Protein AF-A0AAQ0Q7S7-F1 (afdb_monomer_lite)

Sequence (233 aa):
MQNYGHGKFLAIPKSVQMQTEAKIYTFGYGTPIWQFLILHQVIVARRFRRKKISDMTNEERNLIKECWIMVIGTGTFVSYLKSELKNIGFSNIVVENGTDSQKNVTTINIISEYGGNISSRLVYEMFSAPIIYPFDFVSGAGAMVIMPGDDRELLAQTDLRRWAAEYISGYCAFWNMEGCDWLSEALPKIRAGAINESAQRLAAHICARIAANIAVGREVKHFPRFYLCRNLE

Foldseek 3Di:
DDDDDDDDDPDDDDDDDDDDDDQFDDDDDDDDDPPDPPPVRVVVSVVVVPPDLVNDDPVLLVLLQQAAEEEEDDPLLCVLLVVLSVVSRHDRYHYDDLDDPDDDPPRHAEYEYEDLDLSCLVVVVPDQHKYKYKEQLAQAIKIAIAHRPRDPVCNVDRGSNLVVLVLVLVVCVVVVPPPSVVSVVSNVVVVVVHGDSLRSSRSSNVRSVQSSCSSSPHDDDHPVDMGIDGRDD

Structure (mmCIF, N/CA/C/O backbone):
data_AF-A0AAQ0Q7S7-F1
#
_entry.id   AF-A0AAQ0Q7S7-F1
#
loop_
_atom_site.group_PDB
_atom_site.id
_atom_site.type_symbol
_atom_site.label_atom_id
_atom_site.label_alt_id
_atom_site.label_comp_id
_atom_site.label_asym_id
_atom_site.label_entity_id
_atom_site.label_seq_id
_atom_site.pdbx_PDB_ins_code
_atom_site.Cartn_x
_atom_site.Cartn_y
_atom_site.Cartn_z
_atom_site.occupancy
_atom_site.B_iso_or_equiv
_atom_site.auth_seq_id
_atom_site.auth_comp_id
_atom_site.auth_asym_id
_atom_site.auth_atom_id
_atom_site.pdbx_PDB_model_num
ATOM 1 N N . MET A 1 1 ? -23.603 56.300 -26.250 1.00 35.09 1 MET A N 1
ATOM 2 C CA . MET A 1 1 ? -24.520 55.164 -26.028 1.00 35.09 1 MET A CA 1
ATOM 3 C C . MET A 1 1 ? -23.863 54.209 -25.046 1.00 35.09 1 MET A C 1
ATOM 5 O O . MET A 1 1 ? -22.743 53.802 -25.295 1.00 35.09 1 MET A O 1
ATOM 9 N N . GLN A 1 2 ? -24.603 53.909 -23.977 1.00 32.81 2 GLN A N 1
ATOM 10 C CA . GLN A 1 2 ? -24.472 52.813 -23.006 1.00 32.81 2 GLN A CA 1
ATOM 11 C C . GLN A 1 2 ? -23.349 52.813 -21.948 1.00 32.81 2 GLN A C 1
ATOM 13 O O . GLN A 1 2 ? -22.198 53.158 -22.174 1.00 32.81 2 GLN A O 1
ATOM 18 N N . ASN A 1 3 ? -23.835 52.458 -20.757 1.00 26.30 3 ASN A N 1
ATOM 19 C CA . ASN A 1 3 ? -23.332 52.556 -19.391 1.00 26.30 3 ASN A CA 1
ATOM 20 C C . ASN A 1 3 ? -22.727 51.220 -18.910 1.00 26.30 3 ASN A C 1
ATOM 22 O O . ASN A 1 3 ? -22.828 50.214 -19.607 1.00 26.30 3 ASN A O 1
ATOM 26 N N . TYR A 1 4 ? -22.298 51.239 -17.638 1.00 27.05 4 TYR A N 1
ATOM 27 C CA . TYR A 1 4 ? -22.016 50.128 -16.704 1.00 27.05 4 TYR A CA 1
ATOM 28 C C . TYR A 1 4 ? -20.563 49.627 -16.728 1.00 27.05 4 TYR A C 1
ATOM 30 O O . TYR A 1 4 ? -20.029 49.301 -17.774 1.00 27.05 4 TYR A O 1
ATOM 38 N N . GLY A 1 5 ? -19.836 49.501 -15.618 1.00 27.08 5 GLY A N 1
ATOM 39 C CA . GLY A 1 5 ? -20.163 49.601 -14.198 1.00 27.08 5 GLY A CA 1
ATOM 40 C C . GLY A 1 5 ? -19.057 48.893 -13.395 1.00 27.08 5 GLY A C 1
ATOM 41 O O . GLY A 1 5 ? -18.379 48.012 -13.910 1.00 27.08 5 GLY A O 1
ATOM 42 N N . HIS A 1 6 ? -18.864 49.334 -12.154 1.00 30.14 6 HIS A N 1
ATOM 43 C CA . HIS A 1 6 ? -17.917 48.872 -11.131 1.00 30.14 6 HIS A CA 1
ATOM 44 C C . HIS A 1 6 ? -17.507 47.385 -11.095 1.00 30.14 6 HIS A C 1
ATOM 46 O O . HIS A 1 6 ? -18.340 46.494 -11.213 1.00 30.14 6 HIS A O 1
ATOM 52 N N . GLY A 1 7 ? -16.268 47.139 -10.643 1.00 26.41 7 GLY A N 1
ATOM 53 C CA . GLY A 1 7 ? -15.946 45.929 -9.878 1.00 26.41 7 GLY A CA 1
ATOM 54 C C . GLY A 1 7 ? -14.452 45.699 -9.651 1.00 26.41 7 GLY A C 1
ATOM 55 O O . GLY A 1 7 ? -13.740 45.297 -10.562 1.00 26.41 7 GLY A O 1
ATOM 56 N N . LYS A 1 8 ? -13.970 45.911 -8.418 1.00 37.16 8 LYS A N 1
ATOM 57 C CA . LYS A 1 8 ? -12.654 45.438 -7.954 1.00 37.16 8 LYS A CA 1
ATOM 58 C C . LYS A 1 8 ? -12.558 43.917 -8.149 1.00 37.16 8 LYS A C 1
ATOM 60 O O . LYS A 1 8 ? -13.358 43.196 -7.564 1.00 37.16 8 LYS A O 1
ATOM 65 N N . PHE A 1 9 ? -11.546 43.435 -8.870 1.00 24.59 9 PHE A N 1
ATOM 66 C CA . PHE A 1 9 ? -11.159 42.021 -8.876 1.00 24.59 9 PHE A CA 1
ATOM 67 C C . PHE A 1 9 ? -9.779 41.860 -8.231 1.00 24.59 9 PHE A C 1
ATOM 69 O O . PHE A 1 9 ? -8.741 41.987 -8.871 1.00 24.59 9 PHE A O 1
ATOM 76 N N . LEU A 1 10 ? -9.784 41.572 -6.928 1.00 31.14 10 LEU A N 1
ATOM 77 C CA . LEU A 1 10 ? -8.737 40.774 -6.298 1.00 31.14 10 LEU A CA 1
ATOM 78 C C . LEU A 1 10 ? -9.076 39.314 -6.613 1.00 31.14 10 LEU A C 1
ATOM 80 O O . LEU A 1 10 ? -10.007 38.760 -6.032 1.00 31.14 10 LEU A O 1
ATOM 84 N N . ALA A 1 11 ? -8.349 38.704 -7.546 1.00 27.31 11 ALA A N 1
ATOM 85 C CA . ALA A 1 11 ? -8.401 37.266 -7.781 1.00 27.31 11 ALA A CA 1
ATOM 86 C C . ALA A 1 11 ? -7.023 36.665 -7.506 1.00 27.31 11 ALA A C 1
ATOM 88 O O . ALA A 1 11 ? -6.109 36.727 -8.323 1.00 27.31 11 ALA A O 1
ATOM 89 N N . ILE A 1 12 ? -6.906 36.079 -6.318 1.00 28.69 12 ILE A N 1
ATOM 90 C CA . ILE A 1 12 ? -5.894 35.080 -5.985 1.00 28.69 12 ILE A CA 1
ATOM 91 C C . ILE A 1 12 ? -6.143 33.880 -6.918 1.00 28.69 12 ILE A C 1
ATOM 93 O O . ILE A 1 12 ? -7.281 33.396 -6.962 1.00 28.69 12 ILE A O 1
ATOM 97 N N . PRO A 1 13 ? -5.146 33.388 -7.672 1.00 24.66 13 PRO A N 1
ATOM 98 C CA . PRO A 1 13 ? -5.348 32.251 -8.558 1.00 24.66 13 PRO A CA 1
ATOM 99 C C . PRO A 1 13 ? -5.650 30.998 -7.728 1.00 24.66 13 PRO A C 1
ATOM 101 O O . PRO A 1 13 ? -4.844 30.561 -6.907 1.00 24.66 13 PRO A O 1
ATOM 104 N N . LYS A 1 14 ? -6.840 30.420 -7.935 1.00 29.52 14 LYS A N 1
ATOM 105 C CA . LYS A 1 14 ? -7.181 29.095 -7.416 1.00 29.52 14 LYS A CA 1
ATOM 106 C C . LYS A 1 14 ? -6.409 28.047 -8.212 1.00 29.52 14 LYS A C 1
ATOM 108 O O . LYS A 1 14 ? -6.585 27.895 -9.416 1.00 29.52 14 LYS A O 1
ATOM 113 N N . SER A 1 15 ? -5.553 27.364 -7.473 1.00 25.86 15 SER A N 1
ATOM 114 C CA . SER A 1 15 ? -4.794 26.167 -7.790 1.00 25.86 15 SER A CA 1
ATOM 115 C C . SER A 1 15 ? -5.521 25.152 -8.684 1.00 25.86 15 SER A C 1
ATOM 117 O O . SER A 1 15 ? -6.606 24.667 -8.368 1.00 25.86 15 SER A O 1
ATOM 119 N N . VAL A 1 16 ? -4.836 24.829 -9.782 1.00 27.28 16 VAL A N 1
ATOM 120 C CA . VAL A 1 16 ? -4.760 23.556 -10.518 1.00 27.28 16 VAL A CA 1
ATOM 121 C C . VAL A 1 16 ? -5.733 22.469 -10.038 1.00 27.28 16 VAL A C 1
ATOM 123 O O . VAL A 1 16 ? -5.468 21.711 -9.105 1.00 27.28 16 VAL A O 1
ATOM 126 N N . GLN A 1 17 ? -6.855 22.348 -10.749 1.00 24.14 17 GLN A N 1
ATOM 127 C CA . GLN A 1 17 ? -7.599 21.097 -10.853 1.00 24.14 17 GLN A CA 1
ATOM 128 C C . GLN A 1 17 ? -6.723 20.080 -11.598 1.00 24.14 17 GLN A C 1
ATOM 130 O O . GLN A 1 17 ? -6.584 20.153 -12.814 1.00 24.14 17 GLN A O 1
ATOM 135 N N . MET A 1 18 ? -6.141 19.120 -10.879 1.00 24.11 18 MET A N 1
ATOM 136 C CA . MET A 1 18 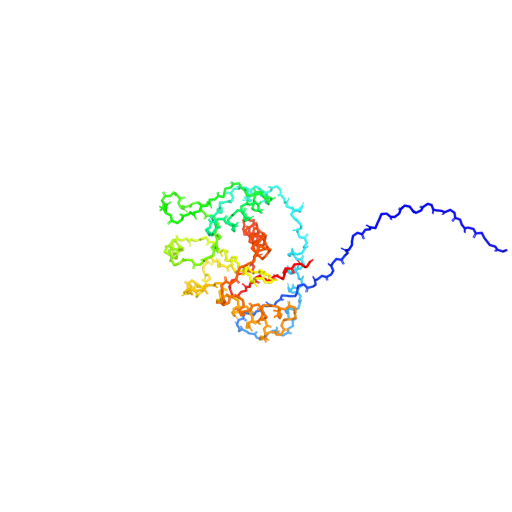? -5.524 17.946 -11.499 1.00 24.11 18 MET A CA 1
ATOM 137 C C . MET A 1 18 ? -6.603 16.897 -11.787 1.00 24.11 18 MET A C 1
ATOM 139 O O . MET A 1 18 ? -7.109 16.224 -10.885 1.00 24.11 18 MET A O 1
ATOM 143 N N . GLN A 1 19 ? -6.968 16.777 -13.062 1.00 26.05 19 GLN A N 1
ATOM 144 C CA . GLN A 1 19 ? -7.654 15.611 -13.603 1.00 26.05 19 GLN A CA 1
ATOM 145 C C . GLN A 1 19 ? -6.625 14.496 -13.816 1.00 26.05 19 GLN A C 1
ATOM 147 O O . GLN A 1 19 ? -5.834 14.550 -14.748 1.00 26.05 19 GLN A O 1
ATOM 152 N N . THR A 1 20 ? -6.659 13.456 -12.987 1.00 28.09 20 THR A N 1
ATOM 153 C CA . THR A 1 20 ? -6.119 12.142 -13.358 1.00 28.09 20 THR A CA 1
ATOM 154 C C . THR A 1 20 ? -7.176 11.079 -13.065 1.00 28.09 20 THR A C 1
ATOM 156 O O . THR A 1 20 ? -7.581 10.817 -11.926 1.00 28.09 20 THR A O 1
ATOM 159 N N . GLU A 1 21 ? -7.736 10.514 -14.130 1.00 22.92 21 GLU A N 1
ATOM 160 C CA . GLU A 1 21 ? -8.655 9.380 -14.083 1.00 22.92 21 GLU A CA 1
ATOM 161 C C . GLU A 1 21 ? -7.857 8.093 -13.856 1.00 22.92 21 GLU A C 1
ATOM 163 O O . GLU A 1 21 ? -7.277 7.539 -14.778 1.00 22.92 21 GLU A O 1
ATOM 168 N N . ALA A 1 22 ? -7.823 7.596 -12.619 1.00 27.47 22 ALA A N 1
ATOM 169 C CA . ALA A 1 22 ? -7.390 6.229 -12.352 1.00 27.47 22 ALA A CA 1
ATOM 170 C C . ALA A 1 22 ? -8.580 5.288 -12.606 1.00 27.47 22 ALA A C 1
ATOM 172 O O . ALA A 1 22 ? -9.526 5.263 -11.810 1.00 27.47 22 ALA A O 1
ATOM 173 N N . LYS A 1 23 ? -8.553 4.553 -13.725 1.00 28.50 23 LYS A N 1
ATOM 174 C CA . LYS A 1 23 ? -9.495 3.463 -14.040 1.00 28.50 23 LYS A CA 1
ATOM 175 C C . LYS A 1 23 ? -8.983 2.149 -13.432 1.00 28.50 23 LYS A C 1
ATOM 177 O O . LYS A 1 23 ? -7.781 1.921 -13.351 1.00 28.50 23 LYS A O 1
ATOM 182 N N . ILE A 1 24 ? -9.895 1.313 -12.937 1.00 32.31 24 ILE A N 1
ATOM 183 C CA . ILE A 1 24 ? -9.610 0.056 -12.225 1.00 32.31 24 ILE A CA 1
ATOM 184 C C . ILE A 1 24 ? -10.456 -1.054 -12.868 1.00 32.31 24 ILE A C 1
ATOM 186 O O . ILE A 1 24 ? -11.634 -0.822 -13.130 1.00 32.31 24 ILE A O 1
ATOM 190 N N . TYR A 1 25 ? -9.873 -2.242 -13.077 1.00 35.62 25 TYR A N 1
ATOM 191 C CA . TYR A 1 25 ? -10.519 -3.428 -13.662 1.00 35.62 25 TYR A CA 1
ATOM 192 C C . TYR A 1 25 ? -10.454 -4.632 -12.698 1.00 35.62 25 TYR A C 1
ATOM 194 O O . TYR A 1 25 ? -9.549 -4.722 -11.867 1.00 35.62 25 TYR A O 1
ATOM 202 N N . THR A 1 26 ? -11.430 -5.546 -12.772 1.00 30.44 26 THR A N 1
ATOM 203 C CA . THR A 1 26 ? -11.506 -6.790 -11.974 1.00 30.44 26 THR A CA 1
ATOM 204 C C . THR A 1 26 ? -11.954 -7.961 -12.848 1.00 30.44 26 THR A C 1
ATOM 206 O O . THR A 1 26 ? -12.852 -7.764 -13.664 1.00 30.44 26 THR A O 1
ATOM 209 N N . PHE A 1 27 ? -11.460 -9.181 -12.600 1.00 32.44 27 PHE A N 1
ATOM 210 C CA . PHE A 1 27 ? -12.122 -10.409 -13.060 1.00 32.44 27 PHE A CA 1
ATOM 211 C C . PHE A 1 27 ? -12.206 -11.450 -11.938 1.00 32.44 27 PHE A C 1
ATOM 213 O O . PHE A 1 27 ? -11.254 -11.627 -11.180 1.00 32.44 27 PHE A O 1
ATOM 220 N N . GLY A 1 28 ? -13.362 -12.110 -11.850 1.00 27.38 28 GLY A N 1
ATOM 221 C CA . GLY A 1 28 ? -13.574 -13.380 -11.164 1.00 27.38 28 GLY A CA 1
ATOM 222 C C . GLY A 1 28 ? -13.933 -14.417 -12.225 1.00 27.38 28 GLY A C 1
ATOM 223 O O . GLY A 1 28 ? -14.731 -14.135 -13.117 1.00 27.38 28 GLY A O 1
ATOM 224 N N . TYR A 1 29 ? -13.291 -15.581 -12.174 1.00 28.56 29 TYR A N 1
ATOM 225 C CA . TYR A 1 29 ? -13.533 -16.671 -13.113 1.00 28.56 29 TYR A CA 1
ATOM 226 C C . TYR A 1 29 ? -14.974 -17.201 -12.999 1.00 28.56 29 TYR A C 1
ATOM 228 O O . TYR A 1 29 ? -15.418 -17.559 -11.914 1.00 28.56 29 TYR A O 1
ATOM 236 N N . GLY A 1 30 ? -15.657 -17.306 -14.147 1.00 31.83 30 GLY A N 1
ATOM 237 C CA . GLY A 1 30 ? -16.790 -18.215 -14.366 1.00 31.83 30 GLY A CA 1
ATOM 238 C C . GLY A 1 30 ? -18.202 -17.667 -14.121 1.00 31.83 30 GLY A C 1
ATOM 239 O O . GLY A 1 30 ? -18.774 -17.923 -13.071 1.00 31.83 30 GLY A O 1
ATOM 240 N N . THR A 1 31 ? -18.791 -16.981 -15.113 1.00 28.39 31 THR A N 1
ATOM 241 C CA . THR A 1 31 ? -20.176 -17.127 -15.658 1.00 28.39 31 THR A CA 1
ATOM 242 C C . THR A 1 31 ? -20.575 -15.883 -16.482 1.00 28.39 31 THR A C 1
ATOM 244 O O . THR A 1 31 ? -20.078 -14.788 -16.217 1.00 28.39 31 THR A O 1
ATOM 247 N N . PRO A 1 32 ? -21.418 -16.009 -17.531 1.00 40.62 32 PRO A N 1
ATOM 248 C CA . PRO A 1 32 ? -21.593 -14.957 -18.528 1.00 40.62 32 PRO A CA 1
ATOM 249 C C . PRO A 1 32 ? -22.719 -14.001 -18.121 1.00 40.62 32 PRO A C 1
ATOM 251 O O . PRO A 1 32 ? -23.891 -14.337 -18.249 1.00 40.62 32 PRO A O 1
ATOM 254 N N . ILE A 1 33 ? -22.396 -12.787 -17.669 1.00 34.75 33 ILE A N 1
ATOM 255 C CA . ILE A 1 33 ? -23.396 -11.713 -17.526 1.00 34.75 33 ILE A CA 1
ATOM 256 C C . ILE A 1 33 ? -22.798 -10.401 -18.041 1.00 34.75 33 ILE A C 1
ATOM 258 O O . ILE A 1 33 ? -22.160 -9.637 -17.322 1.00 34.75 33 ILE A O 1
ATOM 262 N N . TRP A 1 34 ? -23.019 -10.144 -19.329 1.00 30.31 34 TRP A N 1
ATOM 263 C CA . TRP A 1 34 ? -22.429 -9.039 -20.091 1.00 30.31 34 TRP A CA 1
ATOM 264 C C . TRP A 1 34 ? -23.070 -7.654 -19.870 1.00 30.31 34 TRP A C 1
ATOM 266 O O . TRP A 1 34 ? -22.777 -6.734 -20.623 1.00 30.31 34 TRP A O 1
ATOM 276 N N . GLN A 1 35 ? -23.916 -7.440 -18.853 1.00 32.53 35 GLN A N 1
ATOM 277 C CA . GLN A 1 35 ? -24.596 -6.137 -18.688 1.00 32.53 35 GLN A CA 1
ATOM 278 C C . GLN A 1 35 ? -24.604 -5.524 -17.276 1.00 32.53 35 GLN A C 1
ATOM 280 O O . GLN A 1 35 ? -25.111 -4.419 -17.117 1.00 32.53 35 GLN A O 1
ATOM 285 N N . PHE A 1 36 ? -23.970 -6.131 -16.263 1.00 30.08 36 PHE A N 1
ATOM 286 C CA . PHE A 1 36 ? -23.961 -5.565 -14.895 1.00 30.08 36 PHE A CA 1
ATOM 287 C C . PHE A 1 36 ? -22.624 -4.953 -14.423 1.00 30.08 36 PHE A C 1
ATOM 289 O O . PHE A 1 36 ? -22.581 -4.310 -13.374 1.00 30.08 36 PHE A O 1
ATOM 296 N N . LEU A 1 37 ? -21.530 -5.074 -15.188 1.00 30.55 37 LEU A N 1
ATOM 297 C CA . LEU A 1 37 ? -20.187 -4.697 -14.706 1.00 30.55 37 LEU A CA 1
ATOM 298 C C . LEU A 1 37 ? -19.849 -3.195 -14.734 1.00 30.55 37 LEU A C 1
ATOM 300 O O . LEU A 1 37 ? -18.930 -2.773 -14.032 1.00 30.55 37 LEU A O 1
ATOM 304 N N . ILE A 1 38 ? -20.568 -2.368 -15.497 1.00 32.19 38 ILE A N 1
ATOM 305 C CA . ILE A 1 38 ? -20.194 -0.949 -15.659 1.00 32.19 38 ILE A CA 1
ATOM 306 C C . ILE A 1 38 ? -20.624 -0.104 -14.443 1.00 32.19 38 ILE A C 1
ATOM 308 O O . ILE A 1 38 ? -19.957 0.871 -14.095 1.00 32.19 38 ILE A O 1
ATOM 312 N N . LEU A 1 39 ? -21.683 -0.497 -13.724 1.00 26.47 39 LEU A N 1
ATOM 313 C CA . LEU A 1 39 ? -22.233 0.324 -12.638 1.00 26.47 39 LEU A CA 1
ATOM 314 C C . LEU A 1 39 ? -21.493 0.147 -11.296 1.00 26.47 39 LEU A C 1
ATOM 316 O O . LEU A 1 39 ? -21.332 1.118 -10.557 1.00 26.47 39 LEU A O 1
ATOM 320 N N . HIS A 1 40 ? -20.973 -1.049 -10.988 1.00 32.78 40 HIS A N 1
ATOM 321 C CA . HIS A 1 40 ? -20.303 -1.316 -9.703 1.00 32.78 40 HIS A CA 1
ATOM 322 C C . HIS A 1 40 ? -18.884 -0.706 -9.623 1.00 32.78 40 HIS A C 1
ATOM 324 O O . HIS A 1 40 ? -18.466 -0.217 -8.571 1.00 32.78 40 HIS A O 1
ATOM 330 N N . GLN A 1 41 ? -18.162 -0.644 -10.750 1.00 30.59 41 GLN A N 1
ATOM 331 C CA . GLN A 1 41 ? -16.786 -0.119 -10.835 1.00 30.59 41 GLN A CA 1
ATOM 332 C C . GLN A 1 41 ? -16.713 1.397 -10.581 1.00 30.59 41 GLN A C 1
ATOM 334 O O . GLN A 1 41 ? -15.831 1.890 -9.873 1.00 30.59 41 GLN A O 1
ATOM 339 N N . VAL A 1 42 ? -17.691 2.150 -11.098 1.00 32.34 42 VAL A N 1
ATOM 340 C CA . VAL A 1 42 ? -17.778 3.605 -10.901 1.00 32.34 42 VAL A CA 1
ATOM 341 C C . VAL A 1 42 ? -18.085 3.949 -9.439 1.00 32.34 42 VAL A C 1
ATOM 343 O O . VAL A 1 42 ? -17.611 4.968 -8.939 1.00 32.34 42 VAL A O 1
ATOM 346 N N . ILE A 1 43 ? -18.824 3.100 -8.716 1.00 34.44 43 ILE A N 1
ATOM 347 C CA . ILE A 1 43 ? -19.168 3.326 -7.304 1.00 34.44 43 ILE A CA 1
ATOM 348 C C . ILE A 1 43 ? -17.950 3.104 -6.393 1.00 34.44 43 ILE A C 1
ATOM 350 O O . ILE A 1 43 ? -17.700 3.934 -5.516 1.00 34.44 43 ILE A O 1
ATOM 354 N N . VAL A 1 44 ? -17.144 2.060 -6.623 1.00 34.56 44 VAL A N 1
ATOM 355 C CA . VAL A 1 44 ? -15.950 1.757 -5.803 1.00 34.56 44 VAL A CA 1
ATOM 356 C C . VAL A 1 44 ? -14.825 2.774 -6.037 1.00 34.56 44 VAL A C 1
ATOM 358 O O . VAL A 1 44 ? -14.262 3.304 -5.076 1.00 34.56 44 VAL A O 1
ATOM 361 N N . ALA A 1 45 ? -14.553 3.148 -7.293 1.00 29.70 45 ALA A N 1
ATOM 362 C CA . ALA A 1 45 ? -13.575 4.194 -7.609 1.00 29.70 45 ALA A CA 1
ATOM 363 C C . ALA A 1 45 ? -14.012 5.577 -7.084 1.00 29.70 45 ALA A C 1
ATOM 365 O O . ALA A 1 45 ? -13.193 6.336 -6.558 1.00 29.70 45 ALA A O 1
ATOM 366 N N . ARG A 1 46 ? -15.317 5.895 -7.129 1.00 28.09 46 ARG A N 1
ATOM 367 C CA . ARG A 1 46 ? -15.865 7.096 -6.475 1.00 28.09 46 ARG A CA 1
ATOM 368 C C . ARG A 1 46 ? -15.774 7.024 -4.949 1.00 28.09 46 ARG A C 1
ATOM 370 O O . ARG A 1 46 ? -15.569 8.067 -4.336 1.00 28.09 46 ARG A O 1
ATOM 377 N N . ARG A 1 47 ? -15.858 5.839 -4.331 1.00 31.98 47 ARG A N 1
ATOM 378 C CA . ARG A 1 47 ? -15.679 5.642 -2.877 1.00 31.98 47 ARG A CA 1
ATOM 379 C C . ARG A 1 47 ? -14.237 5.879 -2.425 1.00 31.98 47 ARG A C 1
ATOM 381 O O . ARG A 1 47 ? -14.041 6.597 -1.448 1.00 31.98 47 ARG A O 1
ATOM 388 N N . PHE A 1 48 ? -13.242 5.386 -3.171 1.00 38.03 48 PHE A N 1
ATOM 389 C CA . PHE A 1 48 ? -11.819 5.645 -2.883 1.00 38.03 48 PHE A CA 1
ATOM 390 C C . PHE A 1 48 ? -11.459 7.136 -3.029 1.00 38.03 48 PHE A C 1
ATOM 392 O O . PHE A 1 48 ? -10.585 7.649 -2.328 1.00 38.03 48 PHE A O 1
ATOM 399 N N . ARG A 1 49 ? -12.175 7.847 -3.915 1.00 37.59 49 ARG A N 1
ATOM 400 C CA . ARG A 1 49 ? -11.974 9.273 -4.208 1.00 37.59 49 ARG A CA 1
ATOM 401 C C . ARG A 1 49 ? -12.802 10.229 -3.326 1.00 37.59 49 ARG A C 1
ATOM 403 O O . ARG A 1 49 ? -12.447 11.400 -3.262 1.00 37.59 49 ARG A O 1
ATOM 410 N N . ARG A 1 50 ? -13.874 9.786 -2.644 1.00 35.81 50 ARG A N 1
ATOM 411 C CA . ARG A 1 50 ? -14.780 10.697 -1.900 1.00 35.81 50 ARG A CA 1
ATOM 412 C C . ARG A 1 50 ? -14.602 10.777 -0.395 1.00 35.81 50 ARG A C 1
ATOM 414 O O . ARG A 1 50 ? -14.862 11.851 0.127 1.00 35.81 50 ARG A O 1
ATOM 421 N N . LYS A 1 51 ? -14.145 9.740 0.309 1.00 41.94 51 LYS A N 1
ATOM 422 C CA . LYS A 1 51 ? -13.959 9.874 1.762 1.00 41.94 51 LYS A CA 1
ATOM 423 C C . LYS A 1 51 ? -12.552 10.404 2.037 1.00 41.94 51 LYS A C 1
ATOM 425 O O . LYS A 1 51 ? -11.610 9.654 2.291 1.00 41.94 51 LYS A O 1
ATOM 430 N N . LYS A 1 52 ? -12.398 11.724 1.884 1.00 47.16 52 LYS A N 1
ATOM 431 C CA . LYS A 1 52 ? -11.243 12.470 2.400 1.00 47.16 52 LYS A CA 1
ATOM 432 C C . LYS A 1 52 ? -11.108 12.096 3.882 1.00 47.16 52 LYS A C 1
ATOM 434 O O . LYS A 1 52 ? -12.113 11.865 4.544 1.00 47.16 52 LYS A O 1
ATOM 439 N N . ILE A 1 53 ? -9.891 12.024 4.416 1.00 49.69 53 ILE A N 1
ATOM 440 C CA . ILE A 1 53 ? -9.634 11.751 5.850 1.00 49.69 53 ILE A CA 1
ATOM 441 C C . ILE A 1 53 ? -10.502 12.659 6.764 1.00 49.69 53 ILE A C 1
ATOM 443 O O . ILE A 1 53 ? -10.857 12.266 7.871 1.00 49.69 53 ILE A O 1
ATOM 447 N N . SER A 1 54 ? -10.945 13.823 6.263 1.00 49.72 54 SER A N 1
ATOM 448 C CA . SER A 1 54 ? -11.904 14.732 6.910 1.00 49.72 54 SER A CA 1
ATOM 449 C C . SER A 1 54 ? -13.306 14.167 7.178 1.00 49.72 54 SER A C 1
ATOM 451 O O . SER A 1 54 ? -13.994 14.710 8.033 1.00 49.72 54 SER A O 1
ATOM 453 N N . ASP A 1 55 ? -13.722 13.096 6.504 1.00 63.81 55 ASP A N 1
ATOM 454 C CA . ASP A 1 55 ? -15.068 12.515 6.621 1.00 63.81 55 ASP A CA 1
ATOM 455 C C . ASP A 1 55 ? -15.102 11.315 7.589 1.00 63.81 55 ASP A C 1
ATOM 457 O O . ASP A 1 55 ? -16.083 10.569 7.622 1.00 63.81 55 ASP A O 1
ATOM 461 N N . MET A 1 56 ? -14.022 11.075 8.345 1.00 74.00 56 MET A N 1
ATOM 462 C CA . MET A 1 56 ? -13.988 10.004 9.345 1.00 74.00 56 MET A CA 1
ATOM 463 C C . MET A 1 56 ? -14.856 10.329 10.556 1.00 74.00 56 MET A C 1
ATOM 465 O O . MET A 1 56 ? -14.673 11.384 11.177 1.00 74.00 56 MET A O 1
ATOM 469 N N . THR A 1 57 ? -15.733 9.390 10.916 1.00 85.81 57 THR A N 1
ATOM 470 C CA . THR A 1 57 ? -16.534 9.476 12.144 1.00 85.81 57 THR A CA 1
ATOM 471 C C . THR A 1 57 ? -15.654 9.290 13.382 1.00 85.81 57 THR A C 1
ATOM 473 O O . THR A 1 57 ? -14.505 8.847 13.289 1.00 85.81 57 THR A O 1
ATOM 476 N N . ASN A 1 58 ? -16.167 9.644 14.561 1.00 89.88 58 ASN A N 1
ATOM 477 C CA . ASN A 1 58 ? -15.427 9.440 15.808 1.00 89.88 58 ASN A CA 1
ATOM 478 C C . ASN A 1 58 ? -15.200 7.948 16.089 1.00 89.88 58 ASN A C 1
ATOM 480 O O . ASN A 1 58 ? -14.128 7.588 16.569 1.00 89.88 58 ASN A O 1
ATOM 484 N N . GLU A 1 59 ? -16.153 7.086 15.723 1.00 91.62 59 GLU A N 1
ATOM 485 C CA . GLU A 1 59 ? -15.995 5.632 15.815 1.00 91.62 59 GLU A CA 1
ATOM 486 C C . GLU A 1 59 ? -14.852 5.148 14.915 1.00 91.62 59 GLU A C 1
ATOM 488 O O . GLU A 1 59 ? -13.960 4.450 15.386 1.00 91.62 59 GLU A O 1
ATOM 493 N N . GLU A 1 60 ? -14.810 5.584 13.648 1.00 91.44 60 GLU A N 1
ATOM 494 C CA . GLU A 1 60 ? -13.727 5.232 12.716 1.00 91.44 60 GLU A CA 1
ATOM 495 C C . GLU A 1 60 ? -12.351 5.685 13.243 1.00 91.44 60 GLU A C 1
ATOM 497 O O . GLU A 1 60 ? -11.370 4.949 13.144 1.00 91.44 60 GLU A O 1
ATOM 502 N N . ARG A 1 61 ? -12.269 6.873 13.857 1.00 91.19 61 ARG A N 1
ATOM 503 C CA . ARG A 1 61 ? -11.024 7.366 14.476 1.00 91.19 61 ARG A CA 1
ATOM 504 C C . ARG A 1 61 ? -10.604 6.537 15.688 1.00 91.19 61 ARG A C 1
ATOM 506 O O . ARG A 1 61 ? -9.407 6.344 15.885 1.00 91.19 61 ARG A O 1
ATOM 513 N N . ASN A 1 62 ? -11.554 6.076 16.498 1.00 94.62 62 ASN A N 1
ATOM 514 C CA . ASN A 1 62 ? -11.257 5.225 17.649 1.00 94.62 62 ASN A CA 1
ATOM 515 C C . ASN A 1 62 ? -10.767 3.844 17.200 1.00 94.62 62 ASN A C 1
ATOM 517 O O . ASN A 1 62 ? -9.725 3.407 17.678 1.00 94.62 62 ASN A O 1
ATOM 521 N N . LEU A 1 63 ? -11.414 3.235 16.198 1.00 95.31 63 LEU A N 1
ATOM 522 C CA . LEU A 1 63 ? -10.963 1.968 15.608 1.00 95.31 63 LEU A CA 1
ATOM 523 C C . LEU A 1 63 ? -9.522 2.061 15.082 1.00 95.31 63 LEU A C 1
ATOM 525 O O . LEU A 1 63 ? -8.706 1.184 15.348 1.00 95.31 63 LEU A O 1
ATOM 529 N N . ILE A 1 64 ? -9.170 3.153 14.394 1.00 94.25 64 ILE A N 1
ATOM 530 C CA . ILE A 1 64 ? -7.795 3.385 13.915 1.00 94.25 64 ILE A CA 1
ATOM 531 C C . ILE A 1 64 ? -6.798 3.521 15.074 1.00 94.25 64 ILE A C 1
ATOM 533 O O . ILE A 1 64 ? -5.681 3.014 14.985 1.00 94.25 64 ILE A O 1
ATOM 537 N N . LYS A 1 65 ? -7.173 4.211 16.158 1.00 94.38 65 LYS A N 1
ATOM 538 C CA . LYS A 1 65 ? -6.301 4.376 17.331 1.00 94.38 65 LYS A CA 1
ATOM 539 C C . LYS A 1 65 ? -6.039 3.054 18.044 1.00 94.38 65 LYS A C 1
ATOM 541 O O . LYS A 1 65 ? -4.909 2.829 18.473 1.00 94.38 65 LYS A O 1
ATOM 546 N N . GLU A 1 66 ? -7.067 2.220 18.174 1.00 94.88 66 GLU A N 1
ATOM 547 C CA . GLU A 1 66 ? -7.004 0.921 18.849 1.00 94.88 66 GLU A CA 1
ATOM 548 C C . GLU A 1 66 ? -6.304 -0.146 17.999 1.00 94.88 66 GLU A C 1
ATOM 550 O O . GLU A 1 66 ? -5.668 -1.041 18.555 1.00 94.88 66 GLU A O 1
ATOM 555 N N . CYS A 1 67 ? -6.348 -0.018 16.669 1.00 93.88 67 CYS A N 1
ATOM 556 C CA . CYS A 1 67 ? -5.738 -0.953 15.731 1.00 93.88 67 CYS A CA 1
ATOM 557 C C . CYS A 1 67 ? -4.211 -1.039 15.890 1.00 93.88 67 CYS A C 1
ATOM 559 O O . CYS A 1 67 ? -3.483 -0.060 15.704 1.00 93.88 67 CYS A O 1
ATOM 561 N N . TRP A 1 68 ? -3.724 -2.251 16.152 1.00 93.56 68 TRP A N 1
ATOM 562 C CA . TRP A 1 68 ? -2.310 -2.597 16.200 1.00 93.56 68 TRP A CA 1
ATOM 563 C C . TRP A 1 68 ? -1.797 -2.939 14.810 1.00 93.56 68 TRP A C 1
ATOM 565 O O . TRP A 1 68 ? -2.257 -3.894 14.179 1.00 93.56 68 TRP A O 1
ATOM 575 N N . ILE A 1 69 ? -0.813 -2.174 14.349 1.00 92.75 69 ILE A N 1
ATOM 576 C CA . ILE A 1 69 ? -0.126 -2.430 13.088 1.00 92.75 69 ILE A CA 1
ATOM 577 C C . ILE A 1 69 ? 1.332 -2.792 13.342 1.00 92.75 69 ILE A C 1
ATOM 579 O O . ILE A 1 69 ? 2.060 -2.059 14.015 1.00 92.75 69 ILE A O 1
ATOM 583 N N . MET A 1 70 ? 1.754 -3.919 12.777 1.00 91.31 70 MET A N 1
ATOM 584 C CA . MET A 1 70 ? 3.149 -4.332 12.735 1.00 91.31 70 MET A CA 1
ATOM 585 C C . MET A 1 70 ? 3.777 -3.880 11.420 1.00 91.31 70 MET A C 1
ATOM 587 O O . MET A 1 70 ? 3.226 -4.110 10.346 1.00 91.31 70 MET A O 1
ATOM 591 N N . VAL A 1 71 ? 4.927 -3.222 11.507 1.00 90.88 71 VAL A N 1
ATOM 592 C CA . VAL A 1 71 ? 5.686 -2.737 10.359 1.00 90.88 71 VAL A CA 1
ATOM 593 C C . VAL A 1 71 ? 7.033 -3.445 10.323 1.00 90.88 71 VAL A C 1
ATOM 595 O O . VAL A 1 71 ? 7.842 -3.301 11.240 1.00 90.88 71 VAL A O 1
ATOM 598 N N . ILE A 1 72 ? 7.267 -4.173 9.236 1.00 86.81 72 ILE A N 1
ATOM 599 C CA . ILE A 1 72 ? 8.500 -4.900 8.947 1.00 86.81 72 ILE A CA 1
ATOM 600 C C . ILE A 1 72 ? 9.128 -4.288 7.697 1.00 86.81 72 ILE A C 1
ATOM 602 O O . ILE A 1 72 ? 8.459 -4.119 6.677 1.00 86.81 72 ILE A O 1
ATOM 606 N N . GLY A 1 73 ? 10.414 -3.948 7.764 1.00 84.31 73 GLY A N 1
ATOM 607 C CA . GLY A 1 73 ? 11.169 -3.522 6.590 1.00 84.31 73 GLY A CA 1
ATOM 608 C C . GLY A 1 73 ? 12.412 -2.702 6.900 1.00 84.31 73 GLY A C 1
ATOM 609 O O . GLY A 1 73 ? 12.938 -2.726 8.009 1.00 84.31 73 GLY A O 1
ATOM 610 N N . THR A 1 74 ? 12.906 -1.973 5.899 1.00 83.75 74 THR A N 1
ATOM 611 C CA . THR A 1 74 ? 14.118 -1.152 6.029 1.00 83.75 74 THR A CA 1
ATOM 612 C C . THR A 1 74 ? 13.858 0.119 6.842 1.00 83.75 74 THR A C 1
ATOM 614 O O . THR A 1 74 ? 12.772 0.698 6.781 1.00 83.75 74 THR A O 1
ATOM 617 N N . GLY A 1 75 ? 14.874 0.609 7.564 1.00 82.50 75 GLY A N 1
ATOM 618 C CA . GLY A 1 75 ? 14.735 1.778 8.447 1.00 82.50 75 GLY A CA 1
ATOM 619 C C . GLY A 1 75 ? 14.166 3.027 7.756 1.00 82.50 75 GLY A C 1
ATOM 620 O O . GLY A 1 75 ? 13.320 3.715 8.328 1.00 82.50 75 GLY A O 1
ATOM 621 N N . THR A 1 76 ? 14.561 3.285 6.505 1.00 89.56 76 THR A N 1
ATOM 622 C CA . THR A 1 76 ? 14.065 4.427 5.721 1.00 89.56 76 THR A CA 1
ATOM 623 C C . THR A 1 76 ? 12.571 4.302 5.423 1.00 89.56 76 THR A C 1
ATOM 625 O O . THR A 1 76 ? 11.806 5.201 5.771 1.00 89.56 76 THR A O 1
ATOM 628 N N . PHE A 1 77 ? 12.124 3.174 4.861 1.00 91.12 77 PHE A N 1
ATOM 629 C CA . PHE A 1 77 ? 10.706 2.961 4.562 1.00 91.12 77 PHE A CA 1
ATOM 630 C C . PHE A 1 77 ? 9.846 2.960 5.832 1.00 91.12 77 PHE A C 1
ATOM 632 O O . PHE A 1 77 ? 8.804 3.616 5.881 1.00 91.12 77 PHE A O 1
ATOM 639 N N . VAL A 1 78 ? 10.316 2.283 6.886 1.00 92.25 78 VAL A N 1
ATOM 640 C CA . VAL A 1 78 ? 9.662 2.246 8.202 1.00 92.25 78 VAL A CA 1
ATOM 641 C C . VAL A 1 78 ? 9.425 3.661 8.728 1.00 92.25 78 VAL A C 1
ATOM 643 O O . VAL A 1 78 ? 8.352 3.941 9.262 1.00 92.25 78 VAL A O 1
ATOM 646 N N . SER A 1 79 ? 10.388 4.575 8.560 1.00 94.81 79 SER A N 1
ATOM 647 C CA . SER A 1 79 ? 10.236 5.963 9.007 1.00 94.81 79 SER A CA 1
ATOM 648 C C . SER A 1 79 ? 9.113 6.705 8.269 1.00 94.81 79 SER A C 1
ATOM 650 O O . SER A 1 79 ? 8.283 7.348 8.920 1.00 94.81 79 SER A O 1
ATOM 652 N N . TYR A 1 80 ? 9.021 6.554 6.941 1.00 95.44 80 TYR A N 1
ATOM 653 C CA . TYR A 1 80 ? 7.959 7.165 6.138 1.00 95.44 80 TYR A CA 1
ATOM 654 C C . TYR A 1 80 ? 6.592 6.592 6.500 1.00 95.44 80 TYR A C 1
ATOM 656 O O . TYR A 1 80 ? 5.666 7.348 6.792 1.00 95.44 80 TYR A O 1
ATOM 664 N N . LEU A 1 81 ? 6.471 5.263 6.561 1.00 96.19 81 LEU A N 1
ATOM 665 C CA . LEU A 1 81 ? 5.209 4.610 6.894 1.00 96.19 81 LEU A CA 1
ATOM 666 C C . LEU A 1 81 ? 4.753 4.962 8.312 1.00 96.19 81 LEU A C 1
ATOM 668 O O . LEU A 1 81 ? 3.590 5.299 8.516 1.00 96.19 81 LEU A O 1
ATOM 672 N N . LYS A 1 82 ? 5.663 4.973 9.291 1.00 96.25 82 LYS A N 1
ATOM 673 C CA . LYS A 1 82 ? 5.344 5.388 10.662 1.00 96.25 82 LYS A CA 1
ATOM 674 C C . LYS A 1 82 ? 4.821 6.826 10.720 1.00 96.25 82 LYS A C 1
ATOM 676 O O . LYS A 1 82 ? 3.888 7.088 11.478 1.00 96.25 82 LYS A O 1
ATOM 681 N N . SER A 1 83 ? 5.397 7.747 9.944 1.00 96.06 83 SER A N 1
ATOM 682 C CA . SER A 1 83 ? 4.900 9.126 9.855 1.00 96.06 83 SER A CA 1
ATOM 683 C C . SER A 1 83 ? 3.489 9.171 9.267 1.00 96.06 83 SER A C 1
ATOM 685 O O . SER A 1 83 ? 2.605 9.789 9.854 1.00 96.06 83 SER A O 1
ATOM 687 N N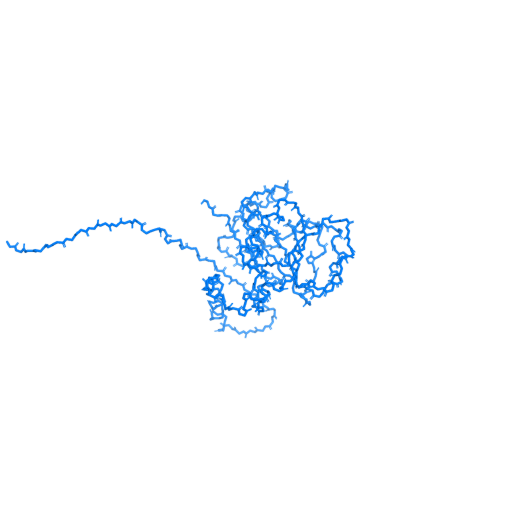 . GLU A 1 84 ? 3.250 8.479 8.152 1.00 95.06 84 GLU A N 1
ATOM 688 C CA . GLU A 1 84 ? 1.938 8.450 7.492 1.00 9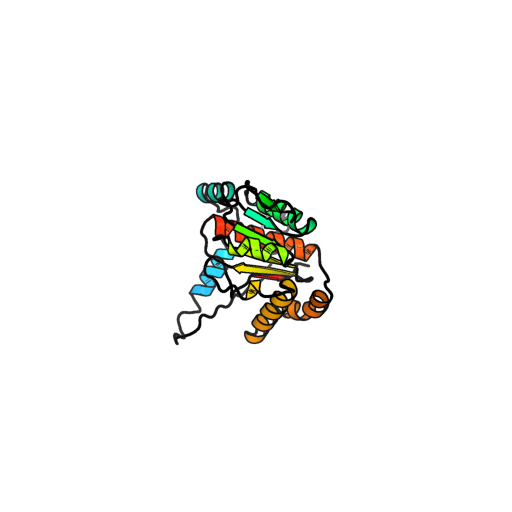5.06 84 GLU A CA 1
ATOM 689 C C . GLU A 1 84 ? 0.856 7.820 8.384 1.00 95.06 84 GLU A C 1
ATOM 691 O O . GLU A 1 84 ? -0.237 8.368 8.523 1.00 95.06 84 GLU A O 1
ATOM 696 N N . LEU A 1 85 ? 1.166 6.713 9.064 1.00 95.75 85 LEU A N 1
ATOM 697 C CA . LEU A 1 85 ? 0.257 6.057 10.007 1.00 95.75 85 LEU A CA 1
ATOM 698 C C . LEU A 1 85 ? -0.120 6.981 11.174 1.00 95.75 85 LEU A C 1
ATOM 700 O O . LEU A 1 85 ? -1.301 7.109 11.507 1.00 95.75 85 LEU A O 1
ATOM 704 N N . LYS A 1 86 ? 0.860 7.681 11.760 1.00 96.00 86 LYS A N 1
ATOM 705 C CA . LYS A 1 86 ? 0.603 8.677 12.811 1.00 96.00 86 LYS A CA 1
ATOM 706 C C . LYS A 1 86 ? -0.266 9.827 12.312 1.00 96.00 86 LYS A C 1
ATOM 708 O O . LYS A 1 86 ? -1.188 10.227 13.016 1.00 96.00 86 LYS A O 1
ATOM 713 N N . ASN A 1 87 ? -0.009 10.321 11.100 1.00 93.50 87 ASN A N 1
ATOM 714 C CA . ASN A 1 87 ? -0.800 11.391 10.487 1.00 93.50 87 ASN A CA 1
ATOM 715 C C . ASN A 1 87 ? -2.269 10.982 10.286 1.00 93.50 87 ASN A C 1
ATOM 717 O O . ASN A 1 87 ? -3.159 11.825 10.377 1.00 93.50 87 ASN A O 1
ATOM 721 N N . ILE A 1 88 ? -2.532 9.697 10.033 1.00 91.44 88 ILE A N 1
ATOM 722 C CA . ILE A 1 88 ? -3.891 9.152 9.916 1.00 91.44 88 ILE A CA 1
ATOM 723 C C . ILE A 1 88 ? -4.557 8.949 11.290 1.00 91.44 88 ILE A C 1
ATOM 725 O O . ILE A 1 88 ? -5.778 9.073 11.392 1.00 91.44 88 ILE A O 1
ATOM 729 N N . GLY A 1 89 ? -3.779 8.676 12.341 1.00 93.56 89 GLY A N 1
ATOM 730 C CA . GLY A 1 89 ? -4.262 8.544 13.721 1.00 93.56 89 GLY A CA 1
ATOM 731 C C . GLY A 1 89 ? -3.911 7.227 14.416 1.00 93.56 89 GLY A C 1
ATOM 732 O O . GLY A 1 89 ? -4.361 7.007 15.542 1.00 93.56 89 GLY A O 1
ATOM 733 N N . PHE A 1 90 ? -3.114 6.356 13.790 1.00 95.50 90 PHE A N 1
ATOM 734 C CA . PHE A 1 90 ? -2.648 5.126 14.430 1.00 95.50 90 PHE A CA 1
ATOM 735 C C . PHE A 1 90 ? -1.753 5.449 15.628 1.00 95.50 90 PHE A C 1
ATOM 737 O O . PHE A 1 90 ? -0.810 6.239 15.522 1.00 95.50 90 PHE A O 1
ATOM 744 N N . SER A 1 91 ? -2.035 4.807 16.763 1.00 93.88 91 SER A N 1
ATOM 745 C CA . SER A 1 91 ? -1.252 4.958 17.998 1.00 93.88 91 SER A CA 1
ATOM 746 C C . SER A 1 91 ? -0.434 3.704 18.318 1.00 93.88 91 SER A C 1
ATOM 748 O O . SER A 1 91 ? 0.704 3.810 18.776 1.00 93.88 91 SER A O 1
ATOM 750 N N . ASN A 1 92 ? -0.967 2.525 17.990 1.00 93.50 92 ASN A N 1
ATOM 751 C CA . ASN A 1 92 ? -0.364 1.232 18.297 1.00 93.50 92 ASN A CA 1
ATOM 752 C C . ASN A 1 92 ? 0.473 0.712 17.113 1.00 93.50 92 ASN A C 1
ATOM 754 O O . ASN A 1 92 ? 0.051 -0.170 16.368 1.00 93.50 92 ASN A O 1
ATOM 758 N N . ILE A 1 93 ? 1.659 1.296 16.910 1.00 93.12 93 ILE A N 1
ATOM 759 C CA . ILE A 1 93 ? 2.579 0.924 15.819 1.00 93.12 93 ILE A CA 1
ATOM 760 C C . ILE A 1 93 ? 3.765 0.144 16.392 1.00 93.12 93 ILE A C 1
ATOM 762 O O . ILE A 1 93 ? 4.596 0.710 17.107 1.00 93.12 93 ILE A O 1
ATOM 766 N N . VAL A 1 94 ? 3.872 -1.132 16.029 1.00 89.38 94 VAL A N 1
ATOM 767 C CA . VAL A 1 94 ? 5.002 -2.006 16.364 1.00 89.38 94 VAL A CA 1
ATOM 768 C C . VAL A 1 94 ? 5.959 -2.038 15.179 1.00 89.38 94 VAL A C 1
ATOM 770 O O . VAL A 1 94 ? 5.535 -2.212 14.042 1.00 89.38 94 VAL A O 1
ATOM 773 N N . VAL A 1 95 ? 7.251 -1.848 15.435 1.00 86.81 95 VAL A N 1
ATOM 774 C CA . VAL A 1 95 ? 8.300 -1.949 14.413 1.00 86.81 95 VAL A CA 1
ATOM 775 C C . VAL A 1 95 ? 9.173 -3.137 14.766 1.00 86.81 95 VAL A C 1
ATOM 777 O O . VAL A 1 95 ? 9.748 -3.161 15.855 1.00 86.81 95 VAL A O 1
ATOM 780 N N . GLU A 1 96 ? 9.272 -4.102 13.861 1.00 76.31 96 GLU A N 1
ATOM 781 C CA . GLU A 1 96 ? 10.105 -5.283 14.054 1.00 76.31 96 GLU A CA 1
ATOM 782 C C . GLU A 1 96 ? 11.395 -5.166 13.239 1.00 76.31 96 GLU A C 1
ATOM 784 O O . GLU A 1 96 ? 11.376 -5.014 12.018 1.00 76.31 96 GLU A O 1
ATOM 789 N N . ASN A 1 97 ? 12.526 -5.254 13.944 1.00 62.62 97 ASN A N 1
ATOM 790 C CA . ASN A 1 97 ? 13.871 -5.222 13.374 1.00 62.62 97 ASN A CA 1
ATOM 791 C C . ASN A 1 97 ? 14.521 -6.614 13.469 1.00 62.62 97 ASN A C 1
ATOM 793 O O . ASN A 1 97 ? 15.607 -6.750 14.013 1.00 62.62 97 ASN A O 1
ATOM 797 N N . GLY A 1 98 ? 13.834 -7.664 13.012 1.00 55.34 98 GLY A N 1
ATOM 798 C CA . GLY A 1 98 ? 14.428 -8.965 12.665 1.00 55.34 98 GLY A CA 1
ATOM 799 C C . GLY A 1 98 ? 15.199 -9.767 13.729 1.00 55.34 98 GLY A C 1
ATOM 800 O O . GLY A 1 98 ? 15.781 -10.780 13.350 1.00 55.34 98 GLY A O 1
ATOM 801 N N . THR A 1 99 ? 15.245 -9.374 15.010 1.00 45.94 99 THR A N 1
ATOM 802 C CA . THR A 1 99 ? 16.086 -10.071 16.010 1.00 45.94 99 THR A CA 1
ATOM 803 C C . THR A 1 99 ? 15.440 -10.370 17.366 1.00 45.94 99 THR A C 1
ATOM 805 O O . THR A 1 99 ? 16.148 -10.870 18.229 1.00 45.94 99 THR A O 1
ATOM 808 N N . ASP A 1 100 ? 14.148 -10.106 17.598 1.00 45.41 100 ASP A N 1
ATOM 809 C CA . ASP A 1 100 ? 13.542 -10.373 18.921 1.00 45.41 100 ASP A CA 1
ATOM 810 C C . ASP A 1 100 ? 12.025 -10.641 18.834 1.00 45.41 100 ASP A C 1
ATOM 812 O O . ASP A 1 100 ? 11.175 -9.831 19.216 1.00 45.41 100 ASP A O 1
ATOM 816 N N . SER A 1 101 ? 11.661 -11.795 18.275 1.00 48.28 101 SER A N 1
ATOM 817 C CA . SER A 1 101 ? 10.274 -12.198 18.026 1.00 48.28 101 SER A C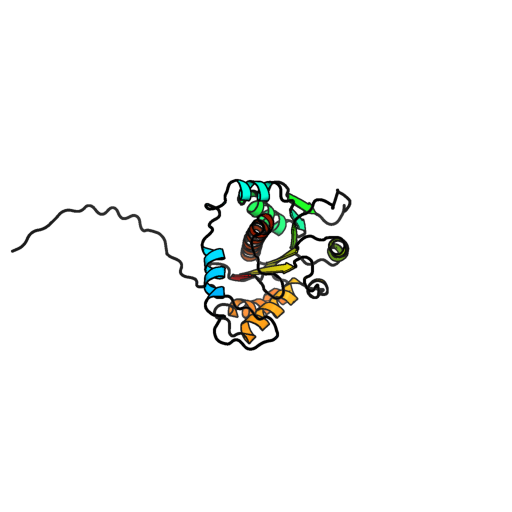A 1
ATOM 818 C C . SER A 1 101 ? 9.676 -12.976 19.204 1.00 48.28 101 SER A C 1
ATOM 820 O O . SER A 1 101 ? 9.391 -14.168 19.120 1.00 48.28 101 SER A O 1
ATOM 822 N N . GLN A 1 102 ? 9.450 -12.299 20.334 1.00 48.94 102 GLN A N 1
ATOM 823 C CA . GLN A 1 102 ? 8.596 -12.862 21.392 1.00 48.94 102 GLN A CA 1
ATOM 824 C C . GLN A 1 102 ? 7.897 -11.816 22.273 1.00 48.94 102 GLN A C 1
ATOM 826 O O . GLN A 1 102 ? 7.741 -11.991 23.479 1.00 48.94 102 GLN A O 1
ATOM 831 N N . LYS A 1 103 ? 7.428 -10.709 21.685 1.00 48.09 103 LYS A N 1
ATOM 832 C CA . LYS A 1 103 ? 6.475 -9.816 22.365 1.00 48.09 103 LYS A CA 1
ATOM 833 C C . LYS A 1 103 ? 5.066 -10.072 21.842 1.00 48.09 103 LYS A C 1
ATOM 835 O O . LYS A 1 103 ? 4.804 -9.824 20.674 1.00 48.09 103 LYS A O 1
ATOM 840 N N . ASN A 1 104 ? 4.216 -10.605 22.729 1.00 50.72 104 ASN A N 1
ATOM 841 C CA . ASN A 1 104 ? 2.770 -10.857 22.616 1.00 50.72 104 ASN A CA 1
ATOM 842 C C . ASN A 1 104 ? 2.155 -10.548 21.246 1.00 50.72 104 ASN A C 1
ATOM 844 O O . ASN A 1 104 ? 1.546 -9.510 21.011 1.00 50.72 104 ASN A O 1
ATOM 848 N N . VAL A 1 105 ? 2.320 -11.528 20.366 1.00 56.09 105 VAL A N 1
ATOM 849 C CA . VAL A 1 105 ? 1.926 -11.533 18.958 1.00 56.09 105 VAL A CA 1
ATOM 850 C C . VAL A 1 105 ? 0.398 -11.590 18.763 1.00 56.09 105 VAL A C 1
ATOM 852 O O . VAL A 1 105 ? -0.120 -11.283 17.692 1.00 56.09 105 VAL A O 1
ATOM 855 N N . THR A 1 106 ? -0.351 -11.933 19.812 1.00 59.91 106 THR A N 1
ATOM 856 C CA . THR A 1 106 ? -1.793 -12.220 19.763 1.00 59.91 106 THR A CA 1
ATOM 857 C C . THR A 1 106 ? -2.688 -11.006 19.500 1.00 59.91 106 THR A C 1
ATOM 859 O O . THR A 1 106 ? -3.887 -11.184 19.299 1.00 59.91 106 THR A O 1
ATOM 862 N N . THR A 1 107 ? -2.147 -9.785 19.489 1.00 77.69 107 THR A N 1
ATOM 863 C CA . THR A 1 107 ? -2.934 -8.547 19.353 1.00 77.69 107 THR A CA 1
ATOM 864 C C . THR A 1 107 ? -2.727 -7.797 18.038 1.00 77.69 107 THR A C 1
ATOM 866 O O . THR A 1 107 ? -3.355 -6.760 17.851 1.00 77.69 107 THR A O 1
ATOM 869 N N . ILE A 1 108 ? -1.877 -8.272 17.120 1.00 87.38 108 ILE A N 1
ATOM 870 C CA . ILE A 1 108 ? -1.627 -7.575 15.848 1.00 87.38 108 ILE A CA 1
ATOM 871 C C . ILE A 1 108 ? -2.836 -7.701 14.913 1.00 87.38 108 ILE A C 1
ATOM 873 O O . ILE A 1 108 ? -3.262 -8.804 14.574 1.00 87.38 108 ILE A O 1
ATOM 877 N N . ASN A 1 109 ? -3.371 -6.562 14.464 1.00 92.12 109 ASN A N 1
ATOM 878 C CA . ASN A 1 109 ? -4.534 -6.511 13.578 1.00 92.12 109 ASN A CA 1
ATOM 879 C C . ASN A 1 109 ? -4.151 -6.428 12.098 1.00 92.12 109 ASN A C 1
ATOM 881 O O . ASN A 1 109 ? -4.890 -6.931 11.260 1.00 92.12 109 ASN A O 1
ATOM 885 N N . ILE A 1 110 ? -3.039 -5.763 11.768 1.00 92.94 110 ILE A N 1
ATOM 886 C CA . ILE A 1 110 ? -2.566 -5.546 10.393 1.00 92.94 110 ILE A CA 1
ATOM 887 C C . ILE A 1 110 ? -1.051 -5.704 10.368 1.00 92.94 110 ILE A C 1
ATOM 889 O O . ILE A 1 110 ? -0.365 -5.231 11.277 1.00 92.94 110 ILE A O 1
ATOM 893 N N . ILE A 1 111 ? -0.521 -6.298 9.303 1.00 91.19 111 ILE A N 1
ATOM 894 C CA . ILE A 1 111 ? 0.920 -6.347 9.065 1.00 91.19 111 ILE A CA 1
ATOM 895 C C . ILE A 1 111 ? 1.251 -5.613 7.769 1.00 91.19 111 ILE A C 1
ATOM 897 O O . ILE A 1 111 ? 0.549 -5.747 6.772 1.00 91.19 111 ILE A O 1
ATOM 901 N N . SER A 1 112 ? 2.317 -4.821 7.781 1.00 92.25 112 SER A N 1
ATOM 902 C CA . SER A 1 112 ? 2.911 -4.224 6.591 1.00 92.25 112 SER A CA 1
ATOM 903 C C . SER A 1 112 ? 4.333 -4.733 6.430 1.00 92.25 112 SER A C 1
ATOM 905 O O . SER A 1 112 ? 5.156 -4.528 7.322 1.00 92.25 112 SER A O 1
ATOM 907 N N . GLU A 1 113 ? 4.643 -5.291 5.263 1.00 89.50 113 GLU A N 1
ATOM 908 C CA . GLU A 1 113 ? 5.961 -5.846 4.968 1.00 89.50 113 GLU A CA 1
ATOM 909 C C . GLU A 1 113 ? 6.600 -5.203 3.743 1.00 89.50 113 GLU A C 1
ATOM 911 O O . GLU A 1 113 ? 6.157 -5.375 2.609 1.00 89.50 113 GLU A O 1
ATOM 916 N N . TYR A 1 114 ? 7.700 -4.501 3.974 1.00 88.00 114 TYR A N 1
ATOM 917 C CA . TYR A 1 114 ? 8.521 -3.918 2.930 1.00 88.00 114 TYR A CA 1
ATOM 918 C C . TYR A 1 114 ? 9.883 -4.607 2.878 1.00 88.00 114 TYR A C 1
ATOM 920 O O . TYR A 1 114 ? 10.614 -4.620 3.865 1.00 88.00 114 TYR A O 1
ATOM 928 N N . GLY A 1 115 ? 10.269 -5.122 1.711 1.00 71.44 115 GLY A N 1
ATOM 929 C CA . GLY A 1 115 ? 11.613 -5.675 1.496 1.00 71.44 115 GLY A CA 1
ATOM 930 C C . GLY A 1 115 ? 11.743 -7.199 1.576 1.00 71.44 115 GLY A C 1
ATOM 931 O O . GLY A 1 115 ? 12.871 -7.666 1.656 1.00 71.44 115 GLY A O 1
ATOM 932 N N . GLY A 1 116 ? 10.630 -7.944 1.518 1.00 62.09 116 GLY A N 1
ATOM 933 C CA . GLY A 1 116 ? 10.550 -9.366 1.132 1.00 62.09 116 GLY A CA 1
ATOM 934 C C . GLY A 1 116 ? 11.723 -10.256 1.556 1.00 62.09 116 GLY A C 1
ATOM 935 O O . GLY A 1 116 ? 12.369 -10.856 0.700 1.00 62.09 116 GLY A O 1
ATOM 936 N N . ASN A 1 117 ? 12.012 -10.331 2.857 1.00 53.34 117 ASN A N 1
ATOM 937 C CA . ASN A 1 117 ? 13.085 -11.178 3.378 1.00 53.34 117 ASN A CA 1
ATOM 938 C C . ASN A 1 117 ? 12.541 -12.546 3.796 1.00 53.34 117 ASN A C 1
ATOM 940 O O . ASN A 1 117 ? 11.545 -12.646 4.497 1.00 53.34 117 ASN A O 1
ATOM 944 N N . ILE A 1 118 ? 13.262 -13.612 3.448 1.00 49.78 118 ILE A N 1
ATOM 945 C CA . ILE A 1 118 ? 12.886 -15.015 3.709 1.00 49.78 118 ILE A CA 1
ATOM 946 C C . ILE A 1 118 ? 12.633 -15.301 5.207 1.00 49.78 118 ILE A C 1
ATOM 948 O O . ILE A 1 118 ? 11.835 -16.177 5.537 1.00 49.78 118 ILE A O 1
ATOM 952 N N . SER A 1 119 ? 13.263 -14.555 6.123 1.00 49.16 119 SER A N 1
ATOM 953 C CA . SER A 1 119 ? 13.117 -14.740 7.574 1.00 49.16 119 SER A CA 1
ATOM 954 C C . SER A 1 119 ? 11.747 -14.336 8.133 1.00 49.16 119 SER A C 1
ATOM 956 O O . SER A 1 119 ? 11.350 -14.852 9.175 1.00 49.16 119 SER A O 1
ATOM 958 N N . SER A 1 120 ? 10.999 -13.465 7.451 1.00 54.88 120 SER A N 1
ATOM 959 C CA . SER A 1 120 ? 9.667 -13.027 7.887 1.00 54.88 120 SER A CA 1
ATOM 960 C C . SER A 1 120 ? 8.585 -14.084 7.607 1.00 54.88 120 SER A C 1
ATOM 962 O O . SER A 1 120 ? 7.557 -14.134 8.277 1.00 54.88 120 SER A O 1
ATOM 964 N N . ARG A 1 121 ? 8.833 -14.991 6.656 1.00 54.75 121 ARG A N 1
ATOM 965 C CA . ARG A 1 121 ? 7.860 -15.957 6.124 1.00 54.75 121 ARG A CA 1
ATOM 966 C C . ARG A 1 121 ? 7.319 -16.940 7.170 1.00 54.75 121 ARG A C 1
ATOM 968 O O . ARG A 1 121 ? 6.132 -17.249 7.148 1.00 54.75 121 ARG A O 1
ATOM 975 N N . LEU A 1 122 ? 8.164 -17.373 8.110 1.00 48.50 122 LEU A N 1
ATOM 976 C CA . LEU A 1 122 ? 7.782 -18.262 9.221 1.00 48.50 122 LEU A CA 1
ATOM 977 C C . LEU A 1 122 ? 6.889 -17.567 10.255 1.00 48.50 122 LEU A C 1
ATOM 979 O O . LEU A 1 122 ? 6.055 -18.212 10.882 1.00 48.50 122 LEU A O 1
ATOM 983 N N . VAL A 1 123 ? 7.043 -16.250 10.407 1.00 53.50 123 VAL A N 1
ATOM 984 C CA . VAL A 1 123 ? 6.223 -15.438 11.307 1.00 53.50 123 VAL A CA 1
ATOM 985 C C . VAL A 1 123 ? 4.795 -15.406 10.749 1.00 53.50 123 VAL A C 1
ATOM 987 O O . VAL A 1 123 ? 3.868 -15.739 11.474 1.00 53.50 123 VAL A O 1
ATOM 990 N N . TYR A 1 124 ? 4.604 -15.181 9.444 1.00 58.19 124 TYR A N 1
ATOM 991 C CA . TYR A 1 124 ? 3.284 -15.027 8.802 1.00 58.19 124 TYR A CA 1
ATOM 992 C C . TYR A 1 124 ? 2.379 -16.255 8.731 1.00 58.19 124 TYR A C 1
ATOM 994 O O . TYR A 1 124 ? 1.156 -16.099 8.704 1.00 58.19 124 TYR A O 1
ATOM 1002 N N . GLU A 1 125 ? 2.924 -17.472 8.702 1.00 56.69 125 GLU A N 1
ATOM 1003 C CA . GLU A 1 125 ? 2.085 -18.679 8.768 1.00 56.69 125 GLU A CA 1
ATOM 1004 C C . GLU A 1 125 ? 1.298 -18.756 10.085 1.00 56.69 125 GLU A C 1
ATOM 1006 O O . GLU A 1 125 ? 0.240 -19.380 10.132 1.00 56.69 125 GLU A O 1
ATOM 1011 N N . MET A 1 126 ? 1.747 -18.034 11.116 1.00 54.66 126 MET A N 1
ATOM 1012 C CA . MET A 1 126 ? 1.115 -17.982 12.432 1.00 54.66 126 MET A CA 1
ATOM 1013 C C . MET A 1 126 ? 0.051 -16.877 12.578 1.00 54.66 126 MET A C 1
ATOM 1015 O O . MET A 1 126 ? -0.626 -16.839 13.605 1.00 54.66 126 MET A O 1
ATOM 1019 N N . PHE A 1 127 ? -0.131 -15.983 11.591 1.00 61.03 127 PHE A N 1
ATOM 1020 C CA . PHE A 1 127 ? -1.056 -14.844 11.707 1.00 61.03 127 PHE A CA 1
ATOM 1021 C C . PHE A 1 127 ? -2.330 -15.015 10.888 1.00 61.03 127 PHE A C 1
ATOM 1023 O O . PHE A 1 127 ? -2.319 -15.322 9.696 1.00 61.03 127 PHE A O 1
ATOM 1030 N N . SER A 1 128 ? -3.446 -14.683 11.530 1.00 77.38 128 SER A N 1
ATOM 1031 C CA . SER A 1 128 ? -4.764 -14.492 10.922 1.00 77.38 128 SER A CA 1
ATOM 1032 C C . SER A 1 128 ? -5.034 -13.026 10.546 1.00 77.38 128 SER A C 1
ATOM 1034 O O . SER A 1 128 ? -6.191 -12.634 10.417 1.00 77.38 128 SER A O 1
ATOM 1036 N N . ALA A 1 129 ? -3.991 -12.198 10.426 1.00 87.25 129 ALA A N 1
ATOM 1037 C CA . ALA A 1 129 ? -4.096 -10.771 10.126 1.00 87.25 129 ALA A CA 1
ATOM 1038 C C . ALA A 1 129 ? -3.883 -10.493 8.623 1.00 87.25 129 ALA A C 1
ATOM 1040 O O . ALA A 1 129 ? -3.075 -11.176 7.992 1.00 87.25 129 ALA A O 1
ATOM 1041 N N . PRO A 1 130 ? -4.552 -9.480 8.041 1.00 91.62 130 PRO A N 1
ATOM 1042 C CA . PRO A 1 130 ? -4.235 -8.988 6.706 1.00 91.62 130 PRO A CA 1
ATOM 1043 C C . PRO A 1 130 ? -2.788 -8.501 6.591 1.00 91.62 130 PRO A C 1
ATOM 1045 O O . PRO A 1 130 ? -2.287 -7.802 7.480 1.00 91.62 130 PRO A O 1
ATOM 1048 N N . ILE A 1 131 ? -2.154 -8.808 5.460 1.00 90.88 131 ILE A N 1
ATOM 1049 C CA . ILE A 1 131 ? -0.784 -8.393 5.147 1.00 90.88 131 ILE A CA 1
ATOM 1050 C C . ILE A 1 131 ? -0.812 -7.416 3.975 1.00 90.88 131 ILE A C 1
ATOM 1052 O O . ILE A 1 131 ? -1.395 -7.699 2.930 1.00 90.88 131 ILE A O 1
ATOM 1056 N N . ILE A 1 132 ? -0.170 -6.264 4.138 1.00 93.44 132 ILE A N 1
ATOM 1057 C CA . ILE A 1 132 ? 0.022 -5.260 3.096 1.00 93.44 132 ILE A CA 1
ATOM 1058 C C . ILE A 1 132 ? 1.475 -5.333 2.634 1.00 93.44 132 ILE A C 1
ATOM 1060 O O . ILE A 1 132 ? 2.397 -5.142 3.424 1.00 93.44 132 ILE A O 1
ATOM 1064 N N . TYR A 1 133 ? 1.667 -5.549 1.339 1.00 92.94 133 TYR A N 1
ATOM 1065 C CA . TYR A 1 133 ? 2.959 -5.540 0.667 1.00 92.94 133 TYR A CA 1
ATOM 1066 C C . TYR A 1 133 ? 3.117 -4.260 -0.156 1.00 92.94 133 TYR A C 1
ATOM 1068 O O . TYR A 1 133 ? 2.676 -4.220 -1.307 1.00 92.94 133 TYR A O 1
ATOM 1076 N N . PRO A 1 134 ? 3.675 -3.182 0.420 1.00 94.12 134 PRO A N 1
ATOM 1077 C CA . PRO A 1 134 ? 4.058 -1.989 -0.323 1.00 94.12 134 PRO A CA 1
ATOM 1078 C C . PRO A 1 134 ? 5.306 -2.220 -1.182 1.00 94.12 134 PRO A C 1
ATOM 1080 O O . PRO A 1 134 ? 6.275 -2.843 -0.752 1.00 94.12 134 PRO A O 1
ATOM 1083 N N . PHE A 1 135 ? 5.310 -1.628 -2.374 1.00 93.06 135 PHE A N 1
ATOM 1084 C CA . PHE A 1 135 ? 6.406 -1.715 -3.333 1.00 93.06 135 PHE A CA 1
ATOM 1085 C C . PHE A 1 135 ? 6.800 -0.335 -3.847 1.00 93.06 135 PHE A C 1
ATOM 1087 O O . PHE A 1 135 ? 5.949 0.432 -4.302 1.00 93.06 135 PHE A O 1
ATOM 1094 N N . ASP A 1 136 ? 8.098 -0.041 -3.843 1.00 93.38 136 ASP A N 1
ATOM 1095 C CA . ASP A 1 136 ? 8.651 1.056 -4.624 1.00 93.38 136 ASP A CA 1
ATOM 1096 C C . ASP A 1 136 ? 8.990 0.530 -6.032 1.00 93.38 136 ASP A C 1
ATOM 1098 O O . ASP A 1 136 ? 9.725 -0.438 -6.189 1.00 93.38 136 ASP A O 1
ATOM 1102 N N . PHE A 1 137 ? 8.455 1.145 -7.080 1.00 94.06 137 PHE A N 1
ATOM 1103 C CA . PHE A 1 137 ? 8.684 0.749 -8.475 1.00 94.06 137 PHE A CA 1
ATOM 1104 C C . PHE A 1 137 ? 9.507 1.790 -9.235 1.00 94.06 137 PHE A C 1
ATOM 1106 O O . PHE A 1 137 ? 9.351 1.961 -10.442 1.00 94.06 137 PHE A O 1
ATOM 1113 N N . VAL A 1 138 ? 10.402 2.486 -8.525 1.00 93.94 138 VAL A N 1
ATOM 1114 C CA . VAL A 1 138 ? 11.312 3.527 -9.035 1.00 93.94 138 VAL A CA 1
ATOM 1115 C C . VAL A 1 138 ? 10.589 4.782 -9.546 1.00 93.94 138 VAL A C 1
ATOM 1117 O O . VAL A 1 138 ? 10.744 5.851 -8.963 1.00 93.94 138 VAL A O 1
ATOM 1120 N N . SER A 1 139 ? 9.783 4.661 -10.599 1.00 91.00 139 SER A N 1
ATOM 1121 C CA . SER A 1 139 ? 8.997 5.748 -11.210 1.00 91.00 139 SER A CA 1
ATOM 1122 C C . SER A 1 139 ? 7.598 5.906 -10.595 1.00 91.00 139 SER A C 1
ATOM 1124 O O . SER A 1 139 ? 6.803 6.739 -11.027 1.00 91.00 139 SER A O 1
ATOM 1126 N N . GLY A 1 140 ? 7.281 5.098 -9.588 1.00 90.25 140 GLY A N 1
ATOM 1127 C CA . GLY A 1 140 ? 5.992 5.058 -8.914 1.00 90.25 140 GLY A CA 1
ATOM 1128 C C . GLY A 1 140 ? 6.003 4.023 -7.801 1.00 90.25 140 GLY A C 1
ATOM 1129 O O . GLY A 1 140 ? 7.060 3.521 -7.424 1.00 90.25 140 GLY A O 1
ATOM 1130 N N . ALA A 1 141 ? 4.831 3.682 -7.291 1.00 92.81 141 ALA A N 1
ATOM 1131 C CA . ALA A 1 141 ? 4.660 2.721 -6.215 1.00 92.81 141 ALA A CA 1
ATOM 1132 C C . ALA A 1 141 ? 3.437 1.837 -6.439 1.00 92.81 141 ALA A C 1
ATOM 1134 O O . ALA A 1 141 ? 2.502 2.196 -7.163 1.00 92.81 141 ALA A O 1
ATOM 1135 N N . GLY A 1 142 ? 3.425 0.695 -5.765 1.00 91.69 142 GLY A N 1
ATOM 1136 C CA . GLY A 1 142 ? 2.276 -0.191 -5.716 1.00 91.69 142 GLY A CA 1
ATOM 1137 C C . GLY A 1 142 ? 2.071 -0.792 -4.338 1.00 91.69 142 GLY A C 1
ATOM 1138 O O . GLY A 1 142 ? 2.891 -0.625 -3.437 1.00 91.69 142 GLY A O 1
ATOM 1139 N N . ALA A 1 143 ? 0.950 -1.483 -4.177 1.00 94.31 143 ALA A N 1
ATOM 1140 C CA . ALA A 1 143 ? 0.723 -2.330 -3.019 1.00 94.31 143 ALA A CA 1
ATOM 1141 C C . ALA A 1 143 ? -0.168 -3.518 -3.378 1.00 94.31 143 ALA A C 1
ATOM 1143 O O . ALA A 1 143 ? -1.119 -3.381 -4.156 1.00 94.31 143 ALA A O 1
ATOM 1144 N N . MET A 1 144 ? 0.112 -4.662 -2.768 1.00 92.75 144 MET A N 1
ATOM 1145 C CA . MET A 1 144 ? -0.774 -5.824 -2.751 1.00 92.75 144 MET A CA 1
ATOM 1146 C C . MET A 1 144 ? -1.238 -6.086 -1.323 1.00 92.75 144 MET A C 1
ATOM 1148 O O . MET A 1 144 ? -0.515 -5.797 -0.375 1.00 92.75 144 MET A O 1
ATOM 1152 N N . VAL A 1 145 ? -2.451 -6.607 -1.169 1.00 92.19 145 VAL A N 1
ATOM 1153 C CA . VAL A 1 145 ? -2.998 -6.993 0.136 1.00 92.19 145 VAL A CA 1
ATOM 1154 C C . VAL A 1 145 ? -3.336 -8.471 0.082 1.00 92.19 145 VAL A C 1
ATOM 1156 O O . VAL A 1 145 ? -3.982 -8.898 -0.870 1.00 92.19 145 VAL A O 1
ATOM 1159 N N . ILE A 1 146 ? -2.912 -9.224 1.090 1.00 89.62 146 ILE A N 1
ATOM 1160 C CA . ILE A 1 146 ? -3.297 -10.618 1.310 1.00 89.62 146 ILE A CA 1
ATOM 1161 C C . ILE A 1 146 ? -4.225 -10.634 2.519 1.00 89.62 146 ILE A C 1
ATOM 1163 O O . ILE A 1 146 ? -3.799 -10.345 3.639 1.00 89.62 146 ILE A O 1
ATOM 1167 N N . MET A 1 147 ? -5.505 -10.916 2.292 1.00 89.81 147 MET A N 1
ATOM 1168 C CA . MET A 1 147 ? -6.473 -11.115 3.367 1.00 89.81 147 MET A CA 1
ATOM 1169 C C . MET A 1 147 ? -6.363 -12.543 3.923 1.00 89.81 147 MET A C 1
ATOM 1171 O O . MET A 1 147 ? -5.922 -13.456 3.221 1.00 89.81 147 MET A O 1
ATOM 1175 N N . PRO A 1 148 ? -6.786 -12.784 5.176 1.00 87.06 148 PRO A N 1
ATOM 1176 C CA . PRO A 1 148 ? -6.887 -14.138 5.703 1.00 87.06 148 PRO A CA 1
ATOM 1177 C C . PRO A 1 148 ? -7.778 -15.009 4.805 1.00 87.06 148 PRO A C 1
ATOM 1179 O O . PRO A 1 148 ? -8.949 -14.699 4.603 1.00 87.06 148 PRO A O 1
ATOM 1182 N N . GLY A 1 149 ? -7.212 -16.095 4.273 1.00 82.88 149 GLY A N 1
ATOM 1183 C CA . GLY A 1 149 ? -7.895 -17.012 3.353 1.00 82.88 149 GLY A CA 1
ATOM 1184 C C . GLY A 1 149 ? -7.607 -16.780 1.865 1.00 82.88 149 GLY A C 1
ATOM 1185 O O . GLY A 1 149 ? -7.986 -17.629 1.063 1.00 82.88 149 GLY A O 1
ATOM 1186 N N . ASP A 1 150 ? -6.917 -15.695 1.498 1.00 83.50 150 ASP A N 1
ATOM 1187 C CA . ASP A 1 150 ? -6.428 -15.499 0.129 1.00 83.50 150 ASP A CA 1
ATOM 1188 C C . ASP A 1 150 ? -5.326 -16.509 -0.230 1.00 83.50 150 ASP A C 1
ATOM 1190 O O . ASP A 1 150 ? -4.659 -17.083 0.642 1.00 83.50 150 ASP A O 1
ATOM 1194 N N . ASP A 1 151 ? -5.108 -16.684 -1.537 1.00 76.94 151 ASP A N 1
ATOM 1195 C CA . ASP A 1 151 ? -3.971 -17.440 -2.054 1.00 76.94 151 ASP A CA 1
ATOM 1196 C C . ASP A 1 151 ? -2.649 -16.822 -1.572 1.00 76.94 151 ASP A C 1
ATOM 1198 O O . ASP A 1 151 ? -2.461 -15.602 -1.538 1.00 76.94 151 ASP A O 1
ATOM 1202 N N . ARG A 1 152 ? -1.727 -17.700 -1.185 1.00 74.44 152 ARG A N 1
ATOM 1203 C CA . ARG A 1 152 ? -0.418 -17.372 -0.633 1.00 74.44 152 ARG A CA 1
ATOM 1204 C C . ARG A 1 152 ? 0.711 -17.566 -1.647 1.00 74.44 152 ARG A C 1
ATOM 1206 O O . ARG A 1 152 ? 1.870 -17.533 -1.243 1.00 74.44 152 ARG A O 1
ATOM 1213 N N . GLU A 1 153 ? 0.415 -17.722 -2.942 1.00 71.25 153 GLU A N 1
ATOM 1214 C CA . GLU A 1 153 ? 1.416 -17.797 -4.024 1.00 71.25 153 GLU A CA 1
ATOM 1215 C C . GLU A 1 153 ? 2.456 -16.666 -3.939 1.00 71.25 153 GLU A C 1
ATOM 1217 O O . GLU A 1 153 ? 3.653 -16.889 -4.141 1.00 71.25 153 GLU A O 1
ATOM 1222 N N . LEU A 1 154 ? 2.015 -15.465 -3.549 1.00 70.88 154 LEU A N 1
ATOM 1223 C CA . LEU A 1 154 ? 2.870 -14.303 -3.306 1.00 70.88 154 LEU A CA 1
ATOM 1224 C C . LEU A 1 154 ? 4.017 -14.610 -2.326 1.00 70.88 154 LEU A C 1
ATOM 1226 O O . LEU A 1 154 ? 5.150 -14.180 -2.530 1.00 70.88 154 LEU A O 1
ATOM 1230 N N . LEU A 1 155 ? 3.738 -15.393 -1.279 1.00 69.00 155 LEU A N 1
ATOM 1231 C CA . LEU A 1 155 ? 4.711 -15.748 -0.247 1.00 69.00 155 LEU A CA 1
ATOM 1232 C C . LEU A 1 155 ? 5.803 -16.679 -0.783 1.00 69.00 155 LEU A C 1
ATOM 1234 O O . LEU A 1 155 ? 6.858 -16.783 -0.165 1.00 69.00 155 LEU A O 1
ATOM 1238 N N . ALA A 1 156 ? 5.579 -17.357 -1.916 1.00 70.75 156 ALA A N 1
ATOM 1239 C CA . ALA A 1 156 ? 6.544 -18.279 -2.509 1.00 70.75 156 ALA A CA 1
ATOM 1240 C C . ALA A 1 156 ? 7.733 -17.595 -3.193 1.00 70.75 156 ALA A C 1
ATOM 1242 O O . ALA A 1 156 ? 8.749 -18.254 -3.421 1.00 70.75 156 ALA A O 1
ATOM 1243 N N . GLN A 1 157 ? 7.632 -16.297 -3.480 1.00 76.44 157 GLN A N 1
ATOM 1244 C CA . GLN A 1 157 ? 8.578 -15.581 -4.328 1.00 76.44 157 GLN A CA 1
ATOM 1245 C C . GLN A 1 157 ? 9.827 -15.133 -3.557 1.00 76.44 157 GLN A C 1
ATOM 1247 O O . GLN A 1 157 ? 9.738 -14.598 -2.455 1.00 76.44 157 GLN A O 1
ATOM 1252 N N . THR A 1 158 ? 11.006 -15.335 -4.152 1.00 73.19 158 THR A N 1
ATOM 1253 C CA . THR A 1 158 ? 12.305 -14.959 -3.561 1.00 73.19 158 THR A CA 1
ATOM 1254 C C . THR A 1 158 ? 12.618 -13.471 -3.701 1.00 73.19 158 THR A C 1
ATOM 1256 O O . THR A 1 158 ? 13.210 -12.888 -2.801 1.00 73.19 158 THR A O 1
ATOM 1259 N N . ASP A 1 159 ? 12.201 -12.851 -4.807 1.00 85.50 159 ASP A N 1
ATOM 1260 C CA . ASP A 1 159 ? 12.243 -11.402 -5.018 1.00 85.50 159 ASP A CA 1
ATOM 1261 C C . ASP A 1 159 ? 10.824 -10.904 -5.279 1.00 85.50 159 ASP A C 1
ATOM 1263 O O . ASP A 1 159 ? 10.358 -10.767 -6.416 1.00 85.50 159 ASP A O 1
ATOM 1267 N N . LEU A 1 160 ? 10.115 -10.672 -4.177 1.00 87.00 160 LEU A N 1
ATOM 1268 C CA . LEU A 1 160 ? 8.713 -10.297 -4.204 1.00 87.00 160 LEU A CA 1
ATOM 1269 C C . LEU A 1 160 ? 8.475 -8.961 -4.926 1.00 87.00 160 LEU A C 1
ATOM 1271 O O . LEU A 1 160 ? 7.488 -8.805 -5.644 1.00 87.00 160 LEU A O 1
ATOM 1275 N N . ARG A 1 161 ? 9.390 -7.998 -4.770 1.00 91.75 161 ARG A N 1
ATOM 1276 C CA . ARG A 1 161 ? 9.285 -6.680 -5.408 1.00 91.75 161 ARG A CA 1
ATOM 1277 C C . ARG A 1 161 ? 9.354 -6.809 -6.924 1.00 91.75 161 ARG A C 1
ATOM 1279 O O . ARG A 1 161 ? 8.523 -6.233 -7.628 1.00 91.75 161 ARG A O 1
ATOM 1286 N N . ARG A 1 162 ? 10.335 -7.559 -7.431 1.00 91.62 162 ARG A N 1
ATOM 1287 C CA . ARG A 1 162 ? 10.474 -7.803 -8.867 1.00 91.62 162 ARG A CA 1
ATOM 1288 C C . ARG A 1 162 ? 9.289 -8.585 -9.414 1.00 91.62 162 ARG A C 1
ATOM 1290 O O . ARG A 1 162 ? 8.727 -8.176 -10.428 1.00 91.62 162 ARG A O 1
ATOM 1297 N N . TRP A 1 163 ? 8.902 -9.665 -8.739 1.00 91.44 163 TRP A N 1
ATOM 1298 C CA . TRP A 1 163 ? 7.760 -10.476 -9.147 1.00 91.44 163 TRP A CA 1
ATOM 1299 C C . TRP A 1 163 ? 6.487 -9.631 -9.242 1.00 91.44 163 TRP A C 1
ATOM 1301 O O . TRP A 1 163 ? 5.800 -9.666 -10.259 1.00 91.44 163 TRP A O 1
ATOM 1311 N N . ALA A 1 164 ? 6.214 -8.792 -8.236 1.00 92.31 164 ALA A N 1
ATOM 1312 C CA . ALA A 1 164 ? 5.044 -7.922 -8.233 1.00 92.31 164 ALA A CA 1
ATOM 1313 C C . ALA A 1 164 ? 5.077 -6.916 -9.392 1.00 92.31 164 ALA A C 1
ATOM 1315 O O . ALA A 1 164 ? 4.044 -6.669 -10.012 1.00 92.31 164 ALA A O 1
ATOM 1316 N N . ALA A 1 165 ? 6.247 -6.362 -9.725 1.00 93.94 165 ALA A N 1
ATOM 1317 C CA . ALA A 1 165 ? 6.390 -5.462 -10.866 1.00 93.94 165 ALA A CA 1
ATOM 1318 C C . ALA A 1 165 ? 6.095 -6.170 -12.201 1.00 93.94 165 ALA A C 1
ATOM 1320 O O . ALA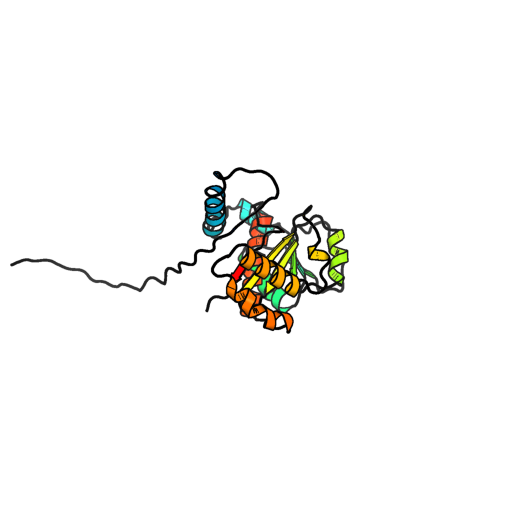 A 1 165 ? 5.375 -5.624 -13.036 1.00 93.94 165 ALA A O 1
ATOM 1321 N N . GLU A 1 166 ? 6.615 -7.385 -12.395 1.00 93.38 166 GLU A N 1
ATOM 1322 C CA . GLU A 1 166 ? 6.387 -8.190 -13.603 1.00 93.38 166 GLU A CA 1
ATOM 1323 C C . GLU A 1 166 ? 4.918 -8.631 -13.710 1.00 93.38 166 GLU A C 1
ATOM 1325 O O . GLU A 1 166 ? 4.301 -8.447 -14.761 1.00 93.38 166 GLU A O 1
ATOM 1330 N N . TYR A 1 167 ? 4.325 -9.107 -12.610 1.00 91.88 167 TYR A N 1
ATOM 1331 C CA . TYR A 1 167 ? 2.911 -9.472 -12.527 1.00 91.88 167 TYR A CA 1
ATOM 1332 C C . TYR A 1 167 ? 1.999 -8.287 -12.862 1.00 91.88 167 TYR A C 1
ATOM 1334 O O . TYR A 1 167 ? 1.136 -8.388 -13.734 1.00 91.88 167 TYR A O 1
ATOM 1342 N N . ILE A 1 168 ? 2.206 -7.139 -12.206 1.00 92.44 168 ILE A N 1
ATOM 1343 C CA . ILE A 1 168 ? 1.385 -5.945 -12.427 1.00 92.44 168 ILE A CA 1
ATOM 1344 C C . ILE A 1 168 ? 1.570 -5.440 -13.858 1.00 92.44 168 ILE A C 1
ATOM 1346 O O . ILE A 1 168 ? 0.582 -5.156 -14.527 1.00 92.44 168 ILE A O 1
ATOM 1350 N N . SER A 1 169 ? 2.806 -5.363 -14.360 1.00 92.62 169 SER A N 1
ATOM 1351 C CA . SER A 1 169 ? 3.072 -4.923 -15.733 1.00 92.62 169 SER A CA 1
ATOM 1352 C C . SER A 1 169 ? 2.409 -5.840 -16.762 1.00 92.62 169 SER A C 1
ATOM 1354 O O . SER A 1 169 ? 1.805 -5.347 -17.713 1.00 92.62 169 SER A O 1
ATOM 1356 N N . GLY A 1 170 ? 2.492 -7.161 -16.574 1.00 90.19 170 GLY A N 1
ATOM 1357 C CA . GLY A 1 170 ? 1.834 -8.140 -17.438 1.00 90.19 170 GLY A CA 1
ATOM 1358 C C . GLY A 1 170 ? 0.312 -8.013 -17.392 1.00 90.19 170 GLY A C 1
ATOM 1359 O O . GLY A 1 170 ? -0.333 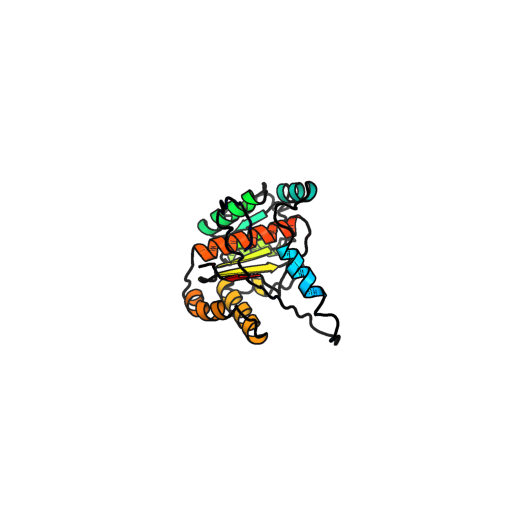-8.016 -18.438 1.00 90.19 170 GLY A O 1
ATOM 1360 N N . TYR A 1 171 ? -0.258 -7.809 -16.201 1.00 87.25 171 TYR A N 1
ATOM 1361 C CA . TYR A 1 171 ? -1.688 -7.557 -16.028 1.00 87.25 171 TYR A CA 1
ATOM 1362 C C . TYR A 1 171 ? -2.132 -6.292 -16.775 1.00 87.25 171 TYR A C 1
ATOM 1364 O O . TYR A 1 171 ? -3.113 -6.321 -17.517 1.00 87.25 171 TYR A O 1
ATOM 1372 N N . CYS A 1 172 ? -1.397 -5.188 -16.615 1.00 87.56 172 CYS A N 1
ATOM 1373 C CA . CYS A 1 172 ? -1.679 -3.928 -17.297 1.00 87.56 172 CYS A CA 1
ATOM 1374 C C . CYS A 1 172 ? -1.651 -4.089 -18.822 1.00 87.56 172 CYS A C 1
ATOM 1376 O O . CYS A 1 172 ? -2.553 -3.596 -19.495 1.00 87.56 172 CYS A O 1
ATOM 1378 N N . ALA A 1 173 ? -0.657 -4.808 -19.353 1.00 87.31 173 ALA A N 1
ATOM 1379 C CA . ALA A 1 173 ? -0.525 -5.063 -20.785 1.00 87.31 173 ALA A CA 1
ATOM 1380 C C . ALA A 1 173 ? -1.651 -5.963 -21.319 1.00 87.31 173 ALA A C 1
ATOM 1382 O O . ALA A 1 173 ? -2.274 -5.635 -22.325 1.00 87.31 173 ALA A O 1
ATOM 1383 N N . PHE A 1 174 ? -1.957 -7.064 -20.623 1.00 86.44 174 PHE A N 1
ATOM 1384 C CA . PHE A 1 174 ? -3.014 -7.999 -21.018 1.00 86.44 174 PHE A CA 1
ATOM 1385 C C . PHE A 1 174 ? -4.383 -7.313 -21.117 1.00 86.44 174 PHE A C 1
ATOM 1387 O O . PHE A 1 174 ? -5.139 -7.561 -22.053 1.00 86.44 174 PHE A O 1
ATOM 1394 N N . TRP A 1 175 ? -4.687 -6.420 -20.171 1.00 83.94 175 TRP A N 1
ATOM 1395 C CA . TRP A 1 175 ? -5.952 -5.682 -20.131 1.00 83.94 175 TRP A CA 1
ATOM 1396 C C . TRP A 1 175 ? -5.916 -4.327 -20.848 1.00 83.94 175 TRP A C 1
ATOM 1398 O O . TRP A 1 175 ? -6.894 -3.586 -20.766 1.00 83.94 175 TRP A O 1
ATOM 1408 N N . ASN A 1 176 ? -4.818 -3.994 -21.537 1.00 84.69 176 ASN A N 1
ATOM 1409 C CA . ASN A 1 176 ? -4.620 -2.713 -22.220 1.00 84.69 176 ASN A CA 1
ATOM 1410 C C . ASN A 1 176 ? -4.961 -1.498 -21.325 1.00 84.69 176 ASN A C 1
ATOM 1412 O O . ASN A 1 176 ? -5.739 -0.613 -21.693 1.00 84.69 176 ASN A O 1
ATOM 1416 N N . MET A 1 177 ? -4.442 -1.495 -20.094 1.00 80.56 177 MET A N 1
ATOM 1417 C CA . MET A 1 177 ? -4.711 -0.437 -19.121 1.00 80.56 177 MET A CA 1
ATOM 1418 C C . MET A 1 177 ? -3.892 0.819 -19.431 1.00 80.56 177 MET A C 1
ATOM 1420 O O . MET A 1 177 ? -2.684 0.857 -19.199 1.00 80.56 177 MET A O 1
ATOM 1424 N N . GLU A 1 178 ? -4.569 1.879 -19.869 1.00 79.94 178 GLU A N 1
ATOM 1425 C CA . GLU A 1 178 ? -3.952 3.190 -20.098 1.00 79.94 178 GLU A CA 1
ATOM 1426 C C . GLU A 1 178 ? -3.228 3.728 -18.848 1.00 79.94 178 GLU A C 1
ATOM 1428 O O . GLU A 1 178 ? -3.697 3.590 -17.713 1.00 79.94 178 GLU A O 1
ATOM 1433 N N . GLY A 1 179 ? -2.082 4.384 -19.060 1.00 79.94 179 GLY A N 1
ATOM 1434 C CA . GLY A 1 179 ? -1.341 5.080 -18.003 1.00 79.94 179 GLY A CA 1
ATOM 1435 C C . GLY A 1 179 ? -0.510 4.176 -17.088 1.00 79.94 179 GLY A C 1
ATOM 1436 O O . GLY A 1 179 ? -0.017 4.643 -16.059 1.00 79.94 179 GLY A O 1
ATOM 1437 N N . CYS A 1 180 ? -0.334 2.903 -17.450 1.00 84.44 180 CYS A N 1
ATOM 1438 C CA . CYS A 1 180 ? 0.480 1.938 -16.704 1.00 84.44 180 CYS A CA 1
ATOM 1439 C C . CYS A 1 180 ? 1.821 1.600 -17.380 1.00 84.44 180 CYS A C 1
ATOM 1441 O O . CYS A 1 180 ? 2.638 0.896 -16.784 1.00 84.44 180 CYS A O 1
ATOM 1443 N N . ASP A 1 181 ? 2.076 2.139 -18.575 1.00 87.19 181 ASP A N 1
ATOM 1444 C CA . ASP A 1 181 ? 3.261 1.835 -19.393 1.00 87.19 181 ASP A CA 1
ATOM 1445 C C . ASP A 1 181 ? 4.575 2.166 -18.676 1.00 87.19 181 ASP A C 1
ATOM 1447 O O . ASP A 1 181 ? 5.562 1.441 -18.803 1.00 87.19 181 ASP A O 1
ATOM 1451 N N . TRP A 1 182 ? 4.554 3.184 -17.811 1.00 91.62 182 TRP A N 1
ATOM 1452 C CA . TRP A 1 182 ? 5.698 3.592 -16.993 1.00 91.62 182 TRP A CA 1
ATOM 1453 C C . TRP A 1 182 ? 6.268 2.455 -16.136 1.00 91.62 182 TRP A C 1
ATOM 1455 O O . TRP A 1 182 ? 7.459 2.464 -15.822 1.00 91.62 182 TRP A O 1
ATOM 1465 N N . LEU A 1 183 ? 5.441 1.484 -15.722 1.00 92.38 183 LEU A N 1
ATOM 1466 C CA . LEU A 1 183 ? 5.924 0.359 -14.925 1.00 92.38 183 LEU A CA 1
ATOM 1467 C C . LEU A 1 183 ? 6.775 -0.569 -15.787 1.00 92.38 183 LEU A C 1
ATOM 1469 O O . LEU A 1 183 ? 7.846 -0.985 -15.348 1.00 92.38 183 LEU A O 1
ATOM 1473 N N . SER A 1 184 ? 6.340 -0.828 -17.023 1.00 92.00 184 SER A N 1
ATOM 1474 C CA . SER A 1 184 ? 7.096 -1.630 -17.987 1.00 92.00 184 SER A CA 1
ATOM 1475 C C . SER A 1 184 ? 8.453 -0.988 -18.309 1.00 92.00 184 SER A C 1
ATOM 1477 O O . SER A 1 184 ? 9.479 -1.670 -18.304 1.00 92.00 184 SER A O 1
ATOM 1479 N N . GLU A 1 185 ? 8.487 0.341 -18.452 1.00 93.56 185 GLU A N 1
ATOM 1480 C CA . GLU A 1 185 ? 9.709 1.132 -18.650 1.00 93.56 185 GLU A CA 1
ATOM 1481 C C . GLU A 1 185 ? 10.636 1.108 -17.422 1.00 93.56 185 GLU A C 1
ATOM 1483 O O . GLU A 1 185 ? 11.860 1.184 -17.551 1.00 93.56 185 GLU A O 1
ATOM 1488 N N . ALA A 1 186 ? 10.073 0.988 -16.215 1.00 94.69 186 ALA A N 1
ATOM 1489 C CA . ALA A 1 186 ? 10.828 0.919 -14.967 1.00 94.69 186 ALA A CA 1
ATOM 1490 C C . ALA A 1 186 ? 11.407 -0.479 -14.679 1.00 94.69 186 ALA A C 1
ATOM 1492 O O . ALA A 1 186 ? 12.366 -0.584 -13.907 1.00 94.69 186 ALA A O 1
ATOM 1493 N N . LEU A 1 187 ? 10.893 -1.545 -15.311 1.00 95.00 187 LEU A N 1
ATOM 1494 C CA . LEU A 1 187 ? 11.312 -2.930 -15.052 1.00 95.00 187 LEU A CA 1
ATOM 1495 C C . LEU A 1 187 ? 12.834 -3.159 -15.124 1.00 95.00 187 LEU A C 1
ATOM 1497 O O . LEU A 1 187 ? 13.356 -3.819 -14.225 1.00 95.00 187 LEU A O 1
ATOM 1501 N N . PRO A 1 188 ? 13.592 -2.630 -16.111 1.00 95.81 188 PRO A N 1
ATOM 1502 C CA . PRO A 1 188 ? 15.047 -2.791 -16.130 1.00 95.81 188 PRO A CA 1
ATOM 1503 C C . PRO A 1 188 ? 15.729 -2.226 -14.877 1.00 95.81 188 PRO A C 1
ATOM 1505 O O . PRO A 1 188 ? 16.634 -2.858 -14.337 1.00 95.81 188 PRO A O 1
ATOM 1508 N N . LYS A 1 189 ? 15.265 -1.073 -14.373 1.00 95.88 189 LYS A N 1
ATOM 1509 C CA . LYS A 1 189 ? 15.802 -0.442 -13.157 1.00 95.88 189 LYS A CA 1
ATOM 1510 C C . LYS A 1 189 ? 15.432 -1.241 -11.907 1.00 95.88 189 LYS A C 1
ATOM 1512 O O . LYS A 1 189 ? 16.276 -1.426 -11.037 1.00 95.88 189 LYS A O 1
ATOM 1517 N N . ILE A 1 190 ? 14.202 -1.753 -11.844 1.00 94.06 190 ILE A N 1
ATOM 1518 C CA . ILE A 1 190 ? 13.739 -2.615 -10.745 1.00 94.06 190 ILE A CA 1
ATOM 1519 C C . ILE A 1 190 ? 14.586 -3.892 -10.684 1.00 94.06 190 ILE A C 1
ATOM 1521 O O . ILE A 1 190 ? 15.079 -4.236 -9.613 1.00 94.06 190 ILE A O 1
ATOM 1525 N N . ARG A 1 191 ? 14.840 -4.542 -11.830 1.00 92.50 191 ARG A N 1
ATOM 1526 C CA . ARG A 1 191 ? 15.709 -5.732 -11.925 1.00 92.50 191 ARG A CA 1
ATOM 1527 C C . ARG A 1 191 ? 17.156 -5.467 -11.519 1.00 92.50 191 ARG A C 1
ATOM 1529 O O . ARG A 1 191 ? 17.806 -6.366 -11.002 1.00 92.50 191 ARG A O 1
ATOM 1536 N N . ALA A 1 192 ? 17.649 -4.250 -11.737 1.00 93.56 192 ALA A N 1
ATOM 1537 C CA . ALA A 1 192 ? 18.964 -3.818 -11.270 1.00 93.56 192 ALA A CA 1
ATOM 1538 C C . ALA A 1 192 ? 18.994 -3.475 -9.764 1.00 93.56 192 ALA A C 1
ATOM 1540 O O . ALA A 1 192 ? 20.021 -3.025 -9.265 1.00 93.56 192 ALA A O 1
ATOM 1541 N N . GLY A 1 193 ? 17.879 -3.639 -9.042 1.00 89.69 193 GLY A N 1
ATOM 1542 C CA . GLY A 1 193 ? 17.780 -3.326 -7.616 1.00 89.69 193 GLY A CA 1
ATOM 1543 C C . GLY A 1 193 ? 17.699 -1.829 -7.310 1.00 89.69 193 GLY A C 1
ATOM 1544 O O . GLY A 1 193 ? 17.835 -1.437 -6.154 1.00 89.69 193 GLY A O 1
ATOM 1545 N N . ALA A 1 194 ? 17.464 -0.973 -8.313 1.00 92.88 194 ALA A N 1
ATOM 1546 C CA . ALA A 1 194 ? 17.358 0.464 -8.089 1.00 92.88 194 ALA A CA 1
ATOM 1547 C C . ALA A 1 194 ? 16.166 0.770 -7.179 1.00 92.88 194 ALA A C 1
ATOM 1549 O O . ALA A 1 194 ? 15.084 0.222 -7.386 1.00 92.88 194 ALA A O 1
ATOM 1550 N N . ILE A 1 195 ? 16.353 1.672 -6.221 1.00 90.38 195 ILE A N 1
ATOM 1551 C CA . ILE A 1 195 ? 15.310 2.186 -5.326 1.00 90.38 195 ILE A CA 1
ATOM 1552 C C . ILE A 1 195 ? 15.175 3.697 -5.513 1.00 90.38 195 ILE A C 1
ATOM 1554 O O . ILE A 1 195 ? 16.129 4.368 -5.908 1.00 90.38 195 ILE A O 1
ATOM 1558 N N . ASN A 1 196 ? 13.995 4.246 -5.235 1.00 92.62 196 ASN A N 1
ATOM 1559 C CA . ASN A 1 196 ? 13.752 5.686 -5.328 1.00 92.62 196 ASN A CA 1
ATOM 1560 C C . ASN A 1 196 ? 13.042 6.210 -4.075 1.00 92.62 196 ASN A C 1
ATOM 1562 O O . ASN A 1 196 ? 12.092 5.597 -3.591 1.00 92.62 196 ASN A O 1
ATOM 1566 N N . GLU A 1 197 ? 13.497 7.348 -3.549 1.00 93.00 197 GLU A N 1
ATOM 1567 C CA . GLU A 1 197 ? 12.954 7.918 -2.313 1.00 93.00 197 GLU A CA 1
ATOM 1568 C C . GLU A 1 197 ? 11.492 8.366 -2.470 1.00 93.00 197 GLU A C 1
ATOM 1570 O O . GLU A 1 197 ? 10.650 8.027 -1.638 1.00 93.00 197 GLU A O 1
ATOM 1575 N N . SER A 1 198 ? 11.160 9.074 -3.554 1.00 90.69 198 SER A N 1
ATOM 1576 C CA . SER A 1 198 ? 9.783 9.508 -3.833 1.00 90.69 198 SER A CA 1
ATOM 1577 C C . SER A 1 198 ? 8.837 8.319 -3.986 1.00 90.69 198 SER A C 1
ATOM 1579 O O . SER A 1 198 ? 7.737 8.337 -3.435 1.00 90.69 198 SER A O 1
ATOM 1581 N N . ALA A 1 199 ? 9.291 7.253 -4.650 1.00 92.38 199 ALA A N 1
ATOM 1582 C CA . ALA A 1 199 ? 8.543 6.004 -4.760 1.00 92.38 199 ALA A CA 1
ATOM 1583 C C . ALA A 1 199 ? 8.319 5.334 -3.392 1.00 92.38 199 ALA A C 1
ATOM 1585 O O . ALA A 1 199 ? 7.212 4.885 -3.106 1.00 92.38 199 ALA A O 1
ATOM 1586 N N . GLN A 1 200 ? 9.326 5.310 -2.513 1.00 93.88 200 GLN A N 1
ATOM 1587 C CA . GLN A 1 200 ? 9.178 4.776 -1.152 1.00 93.88 200 GLN A CA 1
ATOM 1588 C C . GLN A 1 200 ? 8.176 5.580 -0.318 1.00 93.88 200 GLN A C 1
ATOM 1590 O O . GLN A 1 200 ? 7.328 4.996 0.358 1.00 93.88 200 GLN A O 1
ATOM 1595 N N . ARG A 1 201 ? 8.230 6.915 -0.389 1.00 93.62 201 ARG A N 1
ATOM 1596 C CA . ARG A 1 201 ? 7.257 7.793 0.284 1.00 93.62 201 ARG A CA 1
ATOM 1597 C C . ARG A 1 201 ? 5.841 7.560 -0.241 1.00 93.62 201 ARG A C 1
ATOM 1599 O O . ARG A 1 201 ? 4.902 7.463 0.546 1.00 93.62 201 ARG A O 1
ATOM 1606 N N . LEU A 1 202 ? 5.684 7.413 -1.558 1.00 91.25 202 LEU A N 1
ATOM 1607 C CA . LEU A 1 202 ? 4.392 7.111 -2.170 1.00 91.25 202 LEU A CA 1
ATOM 1608 C C . LEU A 1 202 ? 3.870 5.729 -1.746 1.00 91.25 202 LEU A C 1
ATOM 1610 O O . LEU A 1 202 ? 2.694 5.601 -1.406 1.00 91.25 202 LEU A O 1
ATOM 1614 N N . ALA A 1 203 ? 4.733 4.712 -1.702 1.00 93.38 203 ALA A N 1
ATOM 1615 C CA . ALA A 1 203 ? 4.387 3.375 -1.222 1.00 93.38 203 ALA A CA 1
ATOM 1616 C C . ALA A 1 203 ? 3.926 3.404 0.245 1.00 93.38 203 ALA A C 1
ATOM 1618 O O . ALA A 1 203 ? 2.903 2.805 0.584 1.00 93.38 203 ALA A O 1
ATOM 1619 N N . ALA A 1 204 ? 4.620 4.162 1.100 1.00 95.19 204 ALA A N 1
ATOM 1620 C CA . ALA A 1 204 ? 4.235 4.376 2.493 1.00 95.19 204 ALA A CA 1
ATOM 1621 C C . ALA A 1 204 ? 2.862 5.060 2.613 1.00 95.19 204 ALA A C 1
ATOM 1623 O O . ALA A 1 204 ? 2.016 4.607 3.386 1.00 95.19 204 ALA A O 1
ATOM 1624 N N . HIS A 1 205 ? 2.602 6.091 1.803 1.00 92.62 205 HIS A N 1
ATOM 1625 C CA . HIS A 1 205 ? 1.308 6.774 1.769 1.00 92.62 205 HIS A CA 1
ATOM 1626 C C . HIS A 1 205 ? 0.163 5.839 1.344 1.00 92.62 205 HIS A C 1
ATOM 1628 O O . HIS A 1 205 ? -0.890 5.797 1.986 1.00 92.62 205 HIS A O 1
ATOM 1634 N N . ILE A 1 206 ? 0.365 5.054 0.277 1.00 92.38 206 ILE A N 1
ATOM 1635 C CA . ILE A 1 206 ? -0.607 4.051 -0.187 1.00 92.38 206 ILE A CA 1
ATOM 1636 C C . ILE A 1 206 ? -0.879 3.035 0.928 1.00 92.38 206 ILE A C 1
ATOM 1638 O O . ILE A 1 206 ? -2.039 2.791 1.264 1.00 92.38 206 ILE A O 1
ATOM 1642 N N . CYS A 1 207 ? 0.177 2.494 1.535 1.00 95.62 207 CYS A N 1
ATOM 1643 C CA . CYS A 1 207 ? 0.088 1.507 2.605 1.00 95.62 207 CYS A CA 1
ATOM 1644 C C . CYS A 1 207 ? -0.694 2.029 3.815 1.00 95.62 207 CYS A C 1
ATOM 1646 O O . CYS A 1 207 ? -1.624 1.369 4.275 1.00 95.62 207 CYS A O 1
ATOM 1648 N N . ALA A 1 208 ? -0.381 3.234 4.297 1.00 95.06 208 ALA A N 1
ATOM 1649 C CA . ALA A 1 208 ? -1.057 3.823 5.449 1.00 95.06 208 ALA A CA 1
ATOM 1650 C C . ALA A 1 208 ? -2.564 4.004 5.201 1.00 95.06 208 ALA A C 1
ATOM 1652 O O . ALA A 1 208 ? -3.387 3.742 6.080 1.00 95.06 208 ALA A O 1
ATOM 1653 N N . ARG A 1 209 ? -2.955 4.387 3.978 1.00 94.75 209 ARG A N 1
ATOM 1654 C CA . ARG A 1 209 ? -4.371 4.512 3.599 1.00 94.75 209 ARG A CA 1
ATOM 1655 C C . ARG A 1 209 ? -5.085 3.170 3.491 1.00 94.75 209 ARG A C 1
ATOM 1657 O O . ARG A 1 209 ? -6.257 3.086 3.857 1.00 94.75 209 ARG A O 1
ATOM 1664 N N . ILE A 1 210 ? -4.411 2.140 2.983 1.00 95.31 210 ILE A N 1
ATOM 1665 C CA . ILE A 1 210 ? -4.950 0.774 2.961 1.00 95.31 210 ILE A CA 1
ATOM 1666 C C . ILE A 1 210 ? -5.161 0.291 4.397 1.00 95.31 210 ILE A C 1
ATOM 1668 O O . ILE A 1 210 ? -6.267 -0.134 4.723 1.00 95.31 210 ILE A O 1
ATOM 1672 N N . ALA A 1 211 ? -4.157 0.445 5.264 1.00 96.19 211 ALA A N 1
ATOM 1673 C CA . ALA A 1 211 ? -4.244 0.073 6.672 1.00 96.19 211 ALA A CA 1
ATOM 1674 C C . ALA A 1 211 ? -5.423 0.761 7.372 1.00 96.19 211 ALA A C 1
ATOM 1676 O O . ALA A 1 211 ? -6.199 0.108 8.059 1.00 96.19 211 ALA A O 1
ATOM 1677 N N . ALA A 1 212 ? -5.614 2.062 7.138 1.00 94.19 212 ALA A N 1
ATOM 1678 C CA . ALA A 1 212 ? -6.742 2.810 7.687 1.00 94.19 212 ALA A CA 1
ATOM 1679 C C . ALA A 1 212 ? -8.096 2.229 7.260 1.00 94.19 212 ALA A C 1
ATOM 1681 O O . ALA A 1 212 ? -9.004 2.123 8.076 1.00 94.19 212 ALA A O 1
ATOM 1682 N N . ASN A 1 213 ? -8.234 1.849 5.986 1.00 93.44 213 ASN A N 1
ATOM 1683 C CA . ASN A 1 213 ? -9.464 1.245 5.481 1.00 93.44 213 ASN A CA 1
ATOM 1684 C C . ASN A 1 213 ? -9.710 -0.138 6.094 1.00 93.44 213 ASN A C 1
ATOM 1686 O O . ASN A 1 213 ? -10.838 -0.408 6.495 1.00 93.44 213 ASN A O 1
ATOM 1690 N N . ILE A 1 214 ? -8.672 -0.970 6.221 1.00 94.06 214 ILE A N 1
ATOM 1691 C CA . ILE A 1 214 ? -8.774 -2.281 6.878 1.00 94.06 214 ILE A CA 1
ATOM 1692 C C . ILE A 1 214 ? -9.187 -2.111 8.346 1.00 94.06 214 ILE A C 1
ATOM 1694 O O . ILE A 1 214 ? -10.129 -2.764 8.786 1.00 94.06 214 ILE A O 1
ATOM 1698 N N . ALA A 1 215 ? -8.552 -1.190 9.079 1.00 94.62 215 ALA A N 1
ATOM 1699 C CA . ALA A 1 215 ? -8.818 -0.946 10.500 1.00 94.62 215 ALA A CA 1
ATOM 1700 C C . ALA A 1 215 ? -10.284 -0.583 10.788 1.00 94.62 215 ALA A C 1
ATOM 1702 O O . ALA A 1 215 ? -10.823 -0.946 11.828 1.00 94.62 215 ALA A O 1
ATOM 1703 N N . VAL A 1 216 ? -10.944 0.110 9.859 1.00 93.81 216 VAL A N 1
ATOM 1704 C CA . VAL A 1 216 ? -12.355 0.509 9.994 1.00 93.81 216 VAL A CA 1
ATOM 1705 C C . VAL A 1 216 ? -13.324 -0.433 9.267 1.00 93.81 216 VAL A C 1
ATOM 1707 O O . VAL A 1 216 ? -14.491 -0.089 9.084 1.00 93.81 216 VAL A O 1
ATOM 1710 N N . GLY A 1 217 ? -12.855 -1.596 8.801 1.00 89.19 217 GLY A N 1
ATOM 1711 C CA . GLY A 1 217 ? -13.686 -2.608 8.141 1.00 89.19 217 GLY A CA 1
ATOM 1712 C C . GLY A 1 217 ? -14.198 -2.212 6.752 1.00 89.19 217 GLY A C 1
ATOM 1713 O O . GLY A 1 217 ? -15.233 -2.707 6.306 1.00 89.19 217 GLY A O 1
ATOM 1714 N N . ARG A 1 218 ? -13.514 -1.300 6.051 1.00 88.06 218 ARG A N 1
ATOM 1715 C CA . ARG A 1 218 ? -13.846 -0.955 4.661 1.00 88.06 218 ARG A CA 1
ATOM 1716 C C . ARG A 1 218 ? -13.250 -1.971 3.696 1.00 88.06 218 ARG A C 1
ATOM 1718 O O . ARG A 1 218 ? -12.149 -2.473 3.896 1.00 88.06 218 ARG A O 1
ATOM 1725 N N . GLU A 1 219 ? -13.956 -2.184 2.589 1.00 87.81 219 GLU A N 1
ATOM 1726 C CA . GLU A 1 219 ? -13.467 -3.009 1.489 1.00 87.81 219 GLU A CA 1
ATOM 1727 C C . GLU A 1 219 ? -12.169 -2.428 0.906 1.00 87.81 219 GLU A C 1
ATOM 1729 O O . GLU A 1 219 ? -12.082 -1.241 0.563 1.00 87.81 219 GLU A O 1
ATOM 1734 N N . VAL A 1 220 ? -11.167 -3.291 0.772 1.00 89.50 220 VAL A N 1
ATOM 1735 C CA . VAL A 1 220 ? -9.902 -3.006 0.098 1.00 89.50 220 VAL A CA 1
ATOM 1736 C C . VAL A 1 220 ? -9.704 -3.994 -1.041 1.00 89.50 220 VAL A C 1
ATOM 1738 O O . VAL A 1 220 ? -10.238 -5.100 -1.029 1.00 89.50 220 VAL A O 1
ATOM 1741 N N . LYS A 1 221 ? -8.927 -3.599 -2.049 1.00 89.38 221 LYS A N 1
ATOM 1742 C CA . LYS A 1 221 ? -8.458 -4.555 -3.047 1.00 89.38 221 LYS A CA 1
ATOM 1743 C C . LYS A 1 221 ? -7.480 -5.499 -2.363 1.00 89.38 221 LYS A C 1
ATOM 1745 O O . LYS A 1 221 ? -6.550 -5.029 -1.714 1.00 89.38 221 LYS A O 1
ATOM 1750 N N . HIS A 1 222 ? -7.671 -6.785 -2.580 1.00 90.31 222 HIS A N 1
ATOM 1751 C CA . HIS A 1 222 ? -6.761 -7.833 -2.153 1.00 90.31 222 HIS A CA 1
ATOM 1752 C C . HIS A 1 222 ? -6.440 -8.742 -3.341 1.00 90.31 222 HIS A C 1
ATOM 1754 O O . HIS A 1 222 ? -7.073 -8.640 -4.403 1.00 90.31 222 HIS A O 1
ATOM 1760 N N . PHE A 1 223 ? -5.388 -9.538 -3.200 1.00 85.81 223 PHE A N 1
ATOM 1761 C CA . PHE A 1 223 ? -4.851 -10.383 -4.255 1.00 85.81 223 PHE A CA 1
ATOM 1762 C C . PHE A 1 223 ? -5.964 -11.252 -4.870 1.00 85.81 223 PHE A C 1
ATOM 1764 O O . PHE A 1 223 ? -6.805 -11.769 -4.136 1.00 85.81 223 PHE A O 1
ATOM 1771 N N . PRO A 1 224 ? -6.054 -11.362 -6.213 1.00 87.81 224 PRO A N 1
ATOM 1772 C CA . PRO A 1 224 ? -5.070 -10.988 -7.244 1.00 87.81 224 PRO A CA 1
ATOM 1773 C C . PRO A 1 224 ? -5.051 -9.503 -7.666 1.00 87.81 224 PRO A C 1
ATOM 1775 O O . PRO A 1 224 ? -4.338 -9.129 -8.603 1.00 87.81 224 PRO A O 1
ATOM 1778 N N . ARG A 1 225 ? -5.840 -8.635 -7.020 1.00 88.94 225 ARG A N 1
ATOM 1779 C CA . ARG A 1 225 ? -5.918 -7.199 -7.341 1.00 88.94 225 ARG A CA 1
ATOM 1780 C C . ARG A 1 225 ? -4.840 -6.407 -6.601 1.00 88.94 225 ARG A C 1
ATOM 1782 O O . ARG A 1 225 ? -4.385 -6.786 -5.527 1.00 88.94 225 ARG A O 1
ATOM 1789 N N . PHE A 1 226 ? -4.498 -5.246 -7.152 1.00 91.56 226 PHE A N 1
ATOM 1790 C CA . PHE A 1 226 ? -3.420 -4.405 -6.636 1.00 91.56 226 PHE A CA 1
ATOM 1791 C C . PHE A 1 226 ? -3.748 -2.906 -6.693 1.00 91.56 226 PHE A C 1
ATOM 1793 O O . PHE A 1 226 ? -4.707 -2.440 -7.331 1.00 91.56 226 PHE A O 1
ATOM 1800 N N . TYR A 1 227 ? -2.910 -2.144 -6.000 1.00 92.19 227 TYR A N 1
ATOM 1801 C CA . TYR A 1 227 ? -2.811 -0.694 -6.070 1.00 92.19 227 TYR A CA 1
ATOM 1802 C C . TYR A 1 227 ? -1.560 -0.319 -6.862 1.00 92.19 227 TYR A C 1
ATOM 1804 O O . TYR A 1 227 ? -0.513 -0.934 -6.681 1.00 92.19 227 TYR A O 1
ATOM 1812 N N . LEU A 1 228 ? -1.672 0.686 -7.730 1.00 92.12 228 LEU A N 1
ATOM 1813 C CA . LEU A 1 228 ? -0.583 1.174 -8.572 1.00 92.12 228 LEU A CA 1
ATOM 1814 C C . LEU A 1 228 ? -0.735 2.689 -8.753 1.00 92.12 228 LEU A C 1
ATOM 1816 O O . LEU A 1 228 ? -1.841 3.168 -9.010 1.00 92.12 228 LEU A O 1
ATOM 1820 N N . CYS A 1 229 ? 0.354 3.438 -8.594 1.00 89.38 229 CYS A N 1
ATOM 1821 C CA . CYS A 1 229 ? 0.373 4.891 -8.735 1.00 89.38 229 CYS A CA 1
ATOM 1822 C C . CYS A 1 229 ? 1.742 5.358 -9.246 1.00 89.38 229 CYS A C 1
ATOM 1824 O O . CYS A 1 229 ? 2.769 4.967 -8.694 1.00 89.38 229 CYS A O 1
ATOM 1826 N N . ARG A 1 230 ? 1.765 6.208 -10.277 1.00 89.56 230 ARG A N 1
ATOM 1827 C CA . ARG A 1 230 ? 2.994 6.856 -10.761 1.00 89.56 230 ARG A CA 1
ATOM 1828 C C . ARG A 1 230 ? 3.391 7.989 -9.808 1.00 89.56 230 ARG A C 1
ATOM 1830 O O . ARG A 1 230 ? 2.517 8.620 -9.212 1.00 89.56 230 ARG A O 1
ATOM 1837 N N . ASN A 1 231 ? 4.688 8.262 -9.678 1.00 80.38 231 ASN A N 1
ATOM 1838 C CA . ASN A 1 231 ? 5.146 9.470 -8.994 1.00 80.38 231 ASN A CA 1
ATOM 1839 C C . ASN A 1 231 ? 4.605 10.708 -9.724 1.00 80.38 231 ASN A C 1
ATOM 1841 O O . ASN A 1 231 ? 4.568 10.738 -10.955 1.00 80.38 231 ASN A O 1
ATOM 1845 N N . LEU A 1 232 ? 4.178 11.713 -8.961 1.00 68.31 232 LEU A N 1
ATOM 1846 C CA . LEU A 1 232 ? 3.891 13.029 -9.523 1.00 68.31 232 LEU A CA 1
ATOM 1847 C C . LEU A 1 232 ? 5.226 13.718 -9.821 1.00 68.31 232 LEU A C 1
ATOM 1849 O O . LEU A 1 232 ? 6.145 13.629 -9.004 1.00 68.31 232 LEU A O 1
ATOM 1853 N N . GLU A 1 233 ? 5.322 14.326 -11.001 1.00 53.38 233 GLU A N 1
ATOM 1854 C CA . GLU A 1 233 ? 6.434 15.203 -11.390 1.00 53.38 233 GLU A CA 1
ATOM 1855 C C . GLU A 1 233 ? 6.397 16.522 -10.608 1.00 53.38 233 GLU A C 1
ATOM 1857 O O . GLU A 1 233 ? 5.276 17.013 -10.322 1.00 53.38 233 GLU A O 1
#

pLDDT: mean 72.45, std 25.61, range [22.92, 96.25]

Radius of gyration: 20.8 Å; chains: 1; bounding box: 44×74×49 Å

Secondary structure (DSSP, 8-state):
-----------PPP--------------SS---TTSHHHHHHHHHHHHHH--GGG--HHHHHHHHH-EEEEES-HHHHHHHHHHHHHHT--EEEEE-SS---S-GGG--EEEE-S--GGGHHHHTT--S-EEEEEE-SSEEEEEEE-TTS--GGGG-SSHHHHHHHHHHHHHHHTT-TT-HHHHHHHHHHHTT---HHHHHHHHHHHHHHHHHHHTT-----TT-EEEEEPP-